Protein 6APE (pdb70)

CATH classification: 3.40.50.720 (+1 more: 3.40.50.10860)

Foldseek 3Di:
DAAALQLLVVLVVLLVVLLVVQVVCCVPVVAGQEEEEEEEACDPVLVVVVVLLVVSCVSSVHHYHYHYHYLPDDQVVLLVVLVVLQPDLNHLAYYYGDDHDPNHDVLVSLCSHDQLRHLQLLHVVSLVCLLVVHDGHAHLLLVLVVVSCVVVVNQLAAFQEEEEDCDSRPRVSNQSVSVVSHYHYHYHYPPDPDSLVRAQRGLEYEYEDAAAQQAELSSHHAQHAYHFNYWHQDPVGDTATNHPVVGNSVRYNYYYGPPSGSVSSSSSSSVVSSVVSSVVSVVD

Radius of gyration: 19.05 Å; Cα contacts (8 Å, |Δi|>4): 601; chains: 1; bounding box: 40×53×44 Å

Solvent-accessible surface area: 13790 Å² total; per-residue (Å²): 121,63,54,81,0,45,0,57,54,7,2,124,65,14,12,54,72,7,99,85,101,3,105,120,25,50,115,69,76,152,103,98,0,48,0,0,0,0,12,10,13,76,66,105,46,3,66,70,85,2,65,79,29,16,123,0,0,101,105,1,31,4,38,64,51,67,82,83,14,135,109,119,10,80,51,73,90,0,50,63,33,0,127,93,18,28,88,59,136,102,3,3,0,1,1,4,11,47,98,16,15,241,104,8,76,39,147,92,0,22,88,37,5,55,32,68,12,2,0,21,1,34,22,65,88,1,55,33,59,11,53,104,133,126,92,30,10,45,3,7,18,0,24,0,0,33,79,0,2,150,84,52,169,22,108,21,153,59,67,50,3,1,3,2,6,33,49,84,76,38,2,105,4,0,16,38,23,0,101,50,41,35,5,67,43,35,60,2,69,165,145,33,209,75,29,29,136,81,0,96,85,1,29,1,0,0,0,20,65,46,116,55,69,38,0,100,7,96,28,14,76,156,39,1,8,0,0,4,17,4,90,16,116,47,120,101,60,142,61,39,5,0,7,38,65,91,64,0,62,139,36,7,16,52,2,0,24,30,68,118,1,7,19,33,0,34,14,0,0,5,0,31,2,0,8,62,3,9,80,108,40,71,96,117

Sequence (284 aa):
GVVLLDGQQALAYSIEKDLKNKIQIITVQVHKRPKLAVILVGKDPASITTYVNMKIKACERVGMDFDDLKTLQENVTEAEELLSLIKDYNTTDQNISGVLVQLPLPRHIIDSKMVLEEAIDPSKDVDGFHPLNIIGKLLCCTQKKESSFLPATPMGVMRLLKHYHIEEIKGKDVAIIIGASNIIGKPLSMLMLLNAGASVSSVCHILTKDIISSFYTQNADIVCVGVGKPDLIKKASSMLKKKGAVVVDIGINHLNDGRIVGDVDFTNAQKVVAGFITPVPKGVGPMTIVSLLLENTLIAFEKQQRK

B-factor: mean 25.29, std 10.95, range [10.79, 70.53]

Secondary structure (DSSP, 8-state):
--EE--HHHHHHHHHHHHHHHHHHHHHHHS---EEEEEEES--HHHHHHHHHHHHHHHHHT-EEEEEEE-TT--HHHHHHHHHHHHH-TT--EEEE-SPPPTTS-HHHHHHHS-GGGBTT--SHHHHHHHHTT---PPPHHHHHHHHHHHHTT---TT-EEEEE---TTTHHHHHHHHHHTT-EEEEE-TT-S-HHHHHHH-SEEEE-SS-TT-B-GGGS-TT-EEEE---EE-TTS-EE-SB-HHHHTTT-SEE--SSSSHHHHHHHHHHHHHHHHHHHHHH-

InterPro domains:
  IPR000672 Tetrahydrofolate dehydrogenase/cyclohydrolase [MF_01576] (6-286)
  IPR000672 Tetrahydrofolate dehydrogenase/cyclohydrolase [PR00085] (37-59)
  IPR000672 Tetrahydrofolate dehydrogenase/cyclohydrolase [PR00085] (78-105)
  IPR000672 Tetrahydrofolate dehydrogenase/cyclohydrolase [PR00085] (113-134)
  IPR000672 Tetrahydrofolate dehydrogenase/cyclohydrolase [PR00085] (158-178)
  IPR000672 Tetrahydrofolate dehydrogenase/cyclohydrolase [PR00085] (207-236)
  IPR000672 Tetrahydrofolate dehydrogenase/cyclohydrolase [PR00085] (242-258)
  IPR000672 Tetrahydrofolate dehydrogenase/cyclohydrolase [PR00085] (259-277)
  IPR020630 Tetrahydrofolate dehydrogenase/cyclohydrolase, catalytic domain [PF00763] (9-124)
  IPR020631 Tetrahydrofolate dehydrogenase/cyclohydrolase, NAD(P)-binding domain [PF02882] (143-285)
  IPR020631 Tetrahydrofolate dehydrogenase/cyclohydrolase, NAD(P)-binding domain [cd01080] (119-283)
  IPR020867 Tetrahydrofolate dehydrogenase/cyclohydrolase, conserved site [PS00766] (79-104)
  IPR020867 Tetrahydrofolate dehydrogenase/cyclohydrolase, conserved site [PS00767] (263-271)
  IPR036291 NAD(P)-binding domain superfamily [SSF51735] (126-284)
  IPR046346 Aminoacid dehydrogenase-like, N-terminal domain superfamily [SSF53223] (7-125)

Nearest PDB structures (foldseek):
  6ape-assembly1_A  TM=1.004E+00  e=1.009E-57  Helicobacter pylori G27
  5o22-assembly1_B  TM=9.775E-01  e=1.945E-35  Escherichia coli K-12
  1b0a-assembly1_A  TM=9.836E-01  e=1.880E-34  Escherichia coli K-12
  5o2a-assembly2_C  TM=9.677E-01  e=7.857E-35  Escherichia coli K-12
  4b4v-assembly1_B  TM=9.649E-01  e=4.351E-33  Acinetobacter baumannii ATCC 19606 = CIP 70.34 = JCM 6841

Organism: Helicobacter pylori (strain G27) (NCBI:txid563041)

Structure (mmCIF, N/CA/C/O backbone):
data_6APE
#
_entry.id   6APE
#
_cell.length_a   69.880
_cell.length_b   109.040
_cell.length_c   83.800
_cell.angle_alpha   90.000
_cell.angle_beta   90.000
_cell.angle_gamma   90.000
#
_symmetry.space_group_name_H-M   'C 2 2 21'
#
loop_
_entity.id
_entity.type
_entity.pdbx_description
1 polymer 'Bifunctional protein FolD'
2 non-polymer 'SODIUM ION'
3 non-polymer GLYCEROL
4 water water
#
loop_
_atom_site.group_PDB
_atom_site.id
_atom_site.type_symbol
_atom_site.label_atom_id
_atom_site.label_alt_id
_atom_site.label_comp_id
_atom_site.label_asym_id
_atom_site.label_entity_id
_atom_site.label_seq_id
_atom_site.pdbx_PDB_ins_code
_atom_site.Cartn_x
_atom_site.Cartn_y
_atom_site.Cartn_z
_atom_site.occupancy
_atom_site.B_iso_or_equiv
_atom_site.auth_seq_id
_atom_site.auth_comp_id
_atom_site.auth_asym_id
_atom_site.auth_atom_id
_atom_site.pdbx_PDB_model_num
ATOM 1 N N . GLY A 1 13 ? -17.476 0.071 -1.779 1.00 56.36 5 GLY A N 1
ATOM 2 C CA . GLY A 1 13 ? -18.599 0.958 -2.023 1.00 51.79 5 GLY A CA 1
ATOM 3 C C . GLY A 1 13 ? -18.202 2.222 -2.763 1.00 46.28 5 GLY A C 1
ATOM 4 O O . GLY A 1 13 ? -17.340 2.972 -2.304 1.00 47.29 5 GLY A O 1
ATOM 5 N N . VAL A 1 14 ? -18.835 2.455 -3.913 1.00 35.42 6 VAL A N 1
ATOM 6 C CA . VAL A 1 14 ? -18.521 3.631 -4.717 1.00 29.94 6 VAL A CA 1
ATOM 7 C C . VAL A 1 14 ? -19.037 4.877 -4.014 1.00 31.10 6 VAL A C 1
ATOM 8 O O . VAL A 1 14 ? -20.080 4.855 -3.342 1.00 31.54 6 VAL A O 1
ATOM 12 N N . VAL A 1 15 ? -18.294 5.969 -4.149 1.00 22.02 7 VAL A N 1
ATOM 13 C CA . VAL A 1 15 ? -18.623 7.252 -3.541 1.00 23.61 7 VAL A CA 1
ATOM 14 C C . VAL A 1 15 ? -19.062 8.217 -4.636 1.00 22.03 7 VAL A C 1
ATOM 15 O O . VAL A 1 15 ? -18.371 8.377 -5.650 1.00 22.13 7 VAL A O 1
ATOM 19 N N . LEU A 1 16 ? -20.207 8.859 -4.434 1.00 20.91 8 LEU A N 1
ATOM 20 C CA . LEU A 1 16 ? -20.664 9.888 -5.358 1.00 20.39 8 LEU A CA 1
ATOM 21 C C . LEU A 1 16 ? -19.911 11.186 -5.087 1.00 19.30 8 LEU A C 1
ATOM 22 O O . LEU A 1 16 ? -19.879 11.663 -3.946 1.00 22.84 8 LEU A O 1
ATOM 27 N N . LEU A 1 17 ? -19.300 11.755 -6.129 1.00 17.12 9 LEU A N 1
ATOM 28 C CA . LEU A 1 17 ? -18.629 13.052 -6.027 1.00 16.66 9 LEU A CA 1
ATOM 29 C C . LEU A 1 17 ? -19.710 14.105 -6.214 1.00 18.33 9 LEU A C 1
ATOM 30 O O . LEU A 1 17 ? -20.032 14.513 -7.333 1.00 20.24 9 LEU A O 1
ATOM 35 N N . ASP A 1 18 ? -20.298 14.525 -5.093 1.00 18.43 10 ASP A N 1
ATOM 36 C CA . ASP A 1 18 ? -21.534 15.310 -5.078 1.00 18.51 10 ASP A CA 1
ATOM 37 C C . ASP A 1 18 ? -21.176 16.780 -5.250 1.00 19.14 10 ASP A C 1
ATOM 38 O O . ASP A 1 18 ? -21.112 17.556 -4.293 1.00 19.49 10 ASP A O 1
ATOM 43 N N . GLY A 1 19 ? -20.947 17.166 -6.507 1.00 16.84 11 GLY A N 1
ATOM 44 C CA . GLY A 1 19 ? -20.612 18.547 -6.797 1.00 17.43 11 GLY A CA 1
ATOM 45 C C . GLY A 1 19 ? -21.695 19.528 -6.407 1.00 17.97 11 GLY A C 1
ATOM 46 O O . GLY A 1 19 ? -21.392 20.643 -5.974 1.00 18.94 11 GLY A O 1
ATOM 47 N N . GLN A 1 20 ? -22.969 19.142 -6.533 1.00 17.64 12 GLN A N 1
ATOM 48 C CA A GLN A 1 20 ? -24.042 20.060 -6.161 0.52 19.77 12 GLN A CA 1
ATOM 49 C CA B GLN A 1 20 ? -24.048 20.054 -6.161 0.48 19.82 12 GLN A CA 1
ATOM 50 C C . GLN A 1 20 ? -23.994 20.388 -4.676 1.00 23.29 12 GLN A C 1
ATOM 51 O O . GLN A 1 20 ? -24.106 21.556 -4.284 1.00 21.08 12 GLN A O 1
ATOM 62 N N . ALA A 1 21 ? -23.813 19.369 -3.834 1.00 20.99 13 ALA A N 1
ATOM 63 C CA . ALA A 1 21 ? -23.756 19.602 -2.397 1.00 21.14 13 ALA A CA 1
ATOM 64 C C . ALA A 1 21 ? -22.545 20.444 -2.017 1.00 20.78 13 ALA A C 1
ATOM 65 O O . ALA A 1 21 ? -22.647 21.341 -1.166 1.00 21.78 13 ALA A O 1
ATOM 67 N N . LEU A 1 22 ? -21.389 20.169 -2.624 1.00 20.19 14 LEU A N 1
ATOM 68 C CA . LEU A 1 22 ? -20.201 20.964 -2.330 1.00 19.50 14 LEU A CA 1
ATOM 69 C C . LEU A 1 22 ? -20.390 22.409 -2.773 1.00 19.14 14 LEU A C 1
ATOM 70 O O . LEU A 1 22 ? -20.058 23.346 -2.033 1.00 21.23 14 LEU A O 1
ATOM 75 N N . ALA A 1 23 ? -20.932 22.614 -3.980 1.00 18.17 15 ALA A N 1
ATOM 76 C CA . ALA A 1 23 ? -21.177 23.980 -4.448 1.00 17.02 15 ALA A CA 1
ATOM 77 C C . ALA A 1 23 ? -22.101 24.745 -3.506 1.00 21.08 15 ALA A C 1
ATOM 78 O O . ALA A 1 23 ? -21.848 25.915 -3.193 1.00 21.40 15 ALA A O 1
ATOM 80 N N . TYR A 1 24 ? -23.168 24.103 -3.025 1.00 21.35 16 TYR A N 1
ATOM 81 C CA . TYR A 1 24 ? -24.068 24.781 -2.100 1.00 21.14 16 TYR A CA 1
ATOM 82 C C . TYR A 1 24 ? -23.356 25.139 -0.801 1.00 22.10 16 TYR A C 1
ATOM 83 O O . TYR A 1 24 ? -23.607 26.200 -0.218 1.00 23.74 16 TYR A O 1
ATOM 92 N N . SER A 1 25 ? -22.474 24.258 -0.326 1.00 21.24 17 SER A N 1
ATOM 93 C CA . SER A 1 25 ? -21.734 24.546 0.900 1.00 22.32 17 SER A CA 1
ATOM 94 C C . SER A 1 25 ? -20.799 25.733 0.699 1.00 23.57 17 SER A C 1
ATOM 95 O O . SER A 1 25 ? -20.683 26.600 1.581 1.00 22.16 17 SER A O 1
ATOM 98 N N . ILE A 1 26 ? -20.131 25.788 -0.456 1.00 21.67 18 ILE A N 1
ATOM 99 C CA . ILE A 1 26 ? -19.247 26.911 -0.761 1.00 19.75 18 ILE A CA 1
ATOM 100 C C . ILE A 1 26 ? -20.053 28.190 -0.930 1.00 21.23 18 ILE A C 1
ATOM 101 O O . ILE A 1 26 ? -19.648 29.263 -0.460 1.00 23.19 18 ILE A O 1
ATOM 106 N N . GLU A 1 27 ? -21.219 28.098 -1.574 1.00 21.29 19 GLU A N 1
ATOM 107 C CA . GLU A 1 27 ? -22.069 29.279 -1.733 1.00 21.98 19 GLU A CA 1
ATOM 108 C C . GLU A 1 27 ? -22.457 29.880 -0.390 1.00 24.27 19 GLU A C 1
ATOM 109 O O . GLU A 1 27 ? -22.510 31.106 -0.250 1.00 24.79 19 GLU A O 1
ATOM 115 N N . LYS A 1 28 ? -22.727 29.038 0.612 1.00 24.09 20 LYS A N 1
ATOM 116 C CA . LYS A 1 28 ? -23.031 29.556 1.941 1.00 24.18 20 LYS A CA 1
ATOM 117 C C . LYS A 1 28 ? -21.866 30.371 2.490 1.00 25.54 20 LYS A C 1
ATOM 118 O O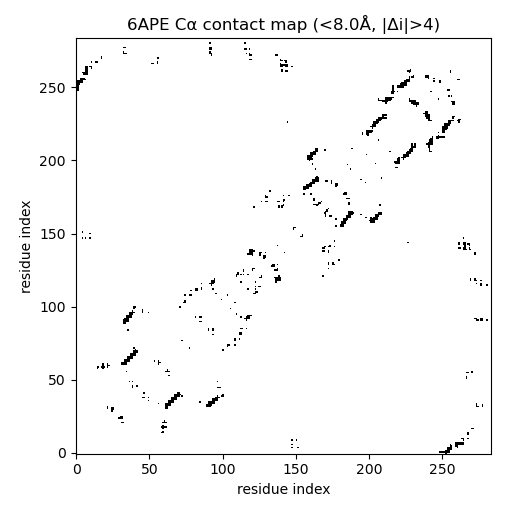 . LYS A 1 28 ? -22.073 31.422 3.103 1.00 27.43 20 LYS A O 1
ATOM 120 N N . ASP A 1 29 ? -20.631 29.918 2.251 1.00 24.43 21 ASP A N 1
ATOM 121 C CA . ASP A 1 29 ? -19.464 30.681 2.690 1.00 27.16 21 ASP A CA 1
ATOM 122 C C . ASP A 1 29 ? -19.361 32.005 1.942 1.00 25.84 21 ASP A C 1
ATOM 123 O O . ASP A 1 29 ? -19.105 33.052 2.547 1.00 25.58 21 ASP A O 1
ATOM 128 N N . LEU A 1 30 ? -19.542 31.974 0.621 1.00 23.81 22 LEU A N 1
ATOM 129 C CA . LEU A 1 30 ? -19.482 33.202 -0.167 1.00 21.52 22 LEU A CA 1
ATOM 130 C C . LE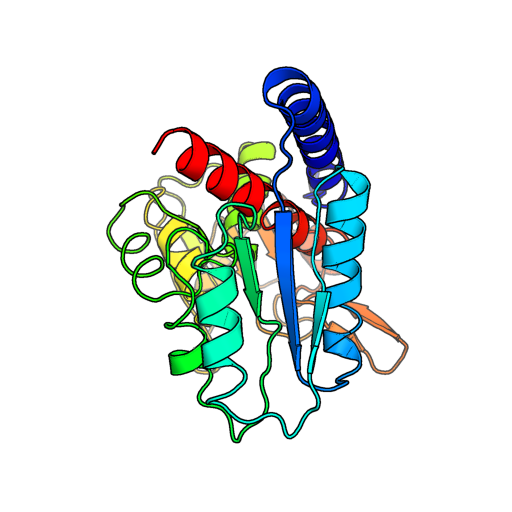U A 1 30 ? -20.537 34.197 0.287 1.00 22.61 22 LEU A C 1
ATOM 131 O O . LEU A 1 30 ? -20.252 35.393 0.436 1.00 22.93 22 LEU A O 1
ATOM 136 N N . LYS A 1 31 ? -21.768 33.725 0.503 1.00 22.11 23 LYS A N 1
ATOM 137 C CA . LYS A 1 31 ? -22.825 34.621 0.957 1.00 22.81 23 LYS A CA 1
ATOM 138 C C . LYS A 1 31 ? -22.436 35.308 2.258 1.00 25.12 23 LYS A C 1
ATOM 139 O O . LYS A 1 31 ? -22.658 36.515 2.427 1.00 25.54 23 LYS A O 1
ATOM 145 N N . ASN A 1 32 ? -21.844 34.556 3.188 1.00 24.14 24 ASN A N 1
ATOM 146 C CA . ASN A 1 32 ? -21.465 35.125 4.478 1.00 28.27 24 ASN A CA 1
ATOM 147 C C . ASN A 1 32 ? -20.309 36.107 4.336 1.00 26.38 24 ASN A C 1
ATOM 148 O O . ASN A 1 32 ? -20.306 37.163 4.983 1.00 27.83 24 ASN A O 1
ATOM 153 N N . LYS A 1 33 ? -19.312 35.778 3.510 1.00 28.48 25 LYS A N 1
ATOM 154 C CA . LYS A 1 33 ? -18.181 36.688 3.326 1.00 25.94 25 LYS A CA 1
ATOM 155 C C . LYS A 1 33 ? -18.623 37.992 2.677 1.00 26.54 25 LYS A C 1
ATOM 156 O O . LYS A 1 33 ? -18.154 39.072 3.053 1.00 30.61 25 LYS A O 1
ATOM 162 N N . ILE A 1 34 ? -19.534 37.909 1.707 1.00 24.95 26 ILE A N 1
ATOM 163 C CA . ILE A 1 34 ? -20.008 39.100 1.011 1.00 26.30 26 ILE A CA 1
ATOM 164 C C . ILE A 1 34 ? -20.859 39.959 1.933 1.00 29.03 26 ILE A C 1
ATOM 165 O O . ILE A 1 34 ? -20.787 41.194 1.897 1.00 29.73 26 ILE A O 1
ATOM 170 N N . GLN A 1 35 ? -21.654 39.328 2.801 1.00 29.26 27 GLN A N 1
ATOM 171 C CA . GLN A 1 35 ? -22.418 40.096 3.777 1.00 30.12 27 GLN A CA 1
ATOM 172 C C . GLN A 1 35 ? -21.499 40.916 4.669 1.00 27.19 27 GLN A C 1
ATOM 173 O O . GLN A 1 35 ? -21.795 42.072 4.987 1.00 31.70 27 GLN A O 1
ATOM 179 N N . ILE A 1 36 ? -20.383 40.327 5.092 1.00 28.89 28 ILE A N 1
ATOM 180 C CA . ILE A 1 36 ? -19.430 41.050 5.926 1.00 32.30 28 ILE A CA 1
ATOM 181 C C . ILE A 1 36 ? -18.819 42.210 5.154 1.00 31.81 28 ILE A C 1
ATOM 182 O O . ILE A 1 36 ? -18.727 43.333 5.664 1.00 32.04 28 ILE A O 1
ATOM 187 N N . ILE A 1 37 ? -18.409 41.964 3.909 1.00 31.44 29 ILE A N 1
ATOM 188 C CA . ILE A 1 37 ? -17.815 43.020 3.092 1.00 31.25 29 ILE A CA 1
ATOM 189 C C . ILE A 1 37 ? -18.794 44.174 2.913 1.00 29.15 29 ILE A C 1
ATOM 190 O O . ILE A 1 37 ? -18.428 45.348 3.046 1.00 28.71 29 ILE A O 1
ATOM 195 N N . THR A 1 38 ? -20.054 43.857 2.602 1.00 33.64 30 THR A N 1
ATOM 196 C CA . THR A 1 38 ? -21.042 44.904 2.354 1.00 39.23 30 THR A CA 1
ATOM 197 C C . THR A 1 38 ? -21.195 45.823 3.558 1.00 40.83 30 THR A C 1
ATOM 198 O O . THR A 1 38 ? -21.362 47.040 3.407 1.00 37.93 30 THR A O 1
ATOM 202 N N . VAL A 1 39 ? -21.122 45.267 4.766 1.00 36.34 31 VAL A N 1
ATOM 203 C CA . VAL A 1 39 ? -21.316 46.082 5.960 1.00 38.55 31 VAL A CA 1
ATOM 204 C C . VAL A 1 39 ? -20.032 46.808 6.343 1.00 36.29 31 VAL A C 1
ATOM 205 O O . VAL A 1 39 ? -20.070 47.953 6.810 1.00 42.20 31 VAL A O 1
ATOM 209 N N . GLN A 1 40 ? -18.880 46.168 6.138 1.00 36.27 32 GLN A N 1
ATOM 210 C CA . GLN A 1 40 ? -17.610 46.761 6.546 1.00 38.41 32 GLN A CA 1
ATOM 211 C C . GLN A 1 40 ? -17.200 47.907 5.625 1.00 42.79 32 GLN A C 1
ATOM 212 O O . GLN A 1 40 ? -16.895 49.009 6.093 1.00 45.54 32 GLN A O 1
ATOM 214 N N . VAL A 1 41 ? -17.170 47.670 4.313 1.00 38.85 33 VAL A N 1
ATOM 215 C CA . VAL A 1 41 ? -16.645 48.659 3.374 1.00 40.15 33 VAL A CA 1
ATOM 216 C C . VAL A 1 41 ? -17.702 49.233 2.446 1.00 36.74 33 VAL A C 1
ATOM 217 O O . VAL A 1 41 ? -17.359 50.037 1.566 1.00 37.42 33 VAL A O 1
ATOM 221 N N . HIS A 1 42 ? -18.973 48.860 2.611 1.00 30.45 34 HIS A N 1
ATOM 222 C CA . HIS A 1 42 ? -20.069 49.438 1.829 1.00 29.18 34 HIS A CA 1
ATOM 223 C C . HIS A 1 42 ? -19.846 49.271 0.330 1.00 32.16 34 HIS A C 1
ATOM 224 O O . HIS A 1 42 ? -20.137 50.165 -0.470 1.00 33.16 34 HIS A O 1
ATOM 231 N N . LYS A 1 43 ? -19.308 48.119 -0.046 1.00 27.30 35 LYS A N 1
ATOM 232 C CA . LYS A 1 43 ? -19.145 47.742 -1.437 1.00 31.08 35 LYS A CA 1
ATOM 233 C C . LYS A 1 43 ? -19.486 46.266 -1.547 1.00 28.04 35 LYS A C 1
ATOM 234 O O . LYS A 1 43 ? -19.506 45.545 -0.551 1.00 29.32 35 LYS A O 1
ATOM 240 N N . ARG A 1 44 ? -19.756 45.821 -2.767 1.00 27.30 36 ARG A N 1
ATOM 241 C CA . ARG A 1 44 ? -19.996 44.414 -3.036 1.00 29.95 36 ARG A CA 1
ATOM 242 C C . ARG A 1 44 ? -19.199 44.011 -4.263 1.00 25.15 36 ARG A C 1
ATOM 243 O O . ARG A 1 44 ? -19.004 44.825 -5.171 1.00 27.62 36 ARG A O 1
ATOM 251 N N . PRO A 1 45 ? -18.732 42.768 -4.332 1.00 26.12 37 PRO A N 1
ATOM 252 C CA . PRO A 1 45 ? -18.199 42.278 -5.601 1.00 23.89 37 PRO A CA 1
ATOM 253 C C . PRO A 1 45 ? -19.293 42.331 -6.651 1.00 23.02 37 PRO A C 1
ATOM 254 O O . PRO A 1 45 ? -20.475 42.136 -6.359 1.00 21.89 37 PRO A O 1
ATOM 258 N N . LYS A 1 46 ? -18.893 42.631 -7.880 1.00 20.26 38 LYS A N 1
ATOM 259 C CA . LYS A 1 46 ? -19.854 42.807 -8.957 1.00 18.73 38 LYS A CA 1
ATOM 260 C C . LYS A 1 46 ? -19.305 42.164 -10.218 1.00 17.35 38 LYS A C 1
ATOM 261 O O . LYS A 1 46 ? -18.158 42.416 -10.607 1.00 17.76 38 LYS A O 1
ATOM 267 N N . LEU A 1 47 ? -20.123 41.325 -10.846 1.00 17.46 39 LEU A N 1
ATOM 268 C CA . LEU A 1 47 ? -19.752 40.608 -12.058 1.00 16.08 39 LEU A CA 1
ATOM 269 C C . LEU A 1 47 ? -20.441 41.256 -13.253 1.00 16.40 39 LEU A C 1
ATOM 270 O O . LEU A 1 47 ? -21.669 41.359 -13.277 1.00 19.89 39 LEU A O 1
ATOM 275 N N . ALA A 1 48 ? -19.659 41.684 -14.242 1.00 15.83 40 ALA A N 1
ATOM 276 C CA . ALA A 1 48 ? -20.211 42.121 -15.521 1.00 17.51 40 ALA A CA 1
ATOM 277 C C . ALA A 1 48 ? -20.289 40.932 -16.470 1.00 17.70 40 ALA A C 1
ATOM 278 O O . ALA A 1 48 ? -19.307 40.198 -16.644 1.00 17.68 40 ALA A O 1
ATOM 280 N N . VAL A 1 49 ? -21.468 40.722 -17.059 1.00 18.03 41 VAL A N 1
ATOM 281 C CA . VAL A 1 49 ? -21.713 39.613 -17.973 1.00 18.28 41 VAL A CA 1
ATOM 282 C C . VAL A 1 49 ? -22.158 40.200 -19.300 1.00 19.08 41 VAL A C 1
ATOM 283 O O . VAL A 1 49 ? -23.116 40.978 -19.348 1.00 20.88 41 VAL A O 1
ATOM 287 N N . ILE A 1 50 ? -21.480 39.819 -20.373 1.00 18.58 42 ILE A N 1
ATOM 288 C CA . ILE A 1 50 ? -21.818 40.287 -21.712 1.00 17.98 42 ILE A CA 1
ATOM 289 C C . ILE A 1 50 ? -22.347 39.105 -22.510 1.00 17.42 42 ILE A C 1
ATOM 290 O O . ILE A 1 50 ? -21.649 38.095 -22.677 1.00 17.90 42 ILE A O 1
ATOM 295 N N . LEU A 1 51 ? -23.572 39.240 -23.012 1.00 19.05 43 LEU A N 1
ATOM 296 C CA . LEU A 1 51 ? -24.183 38.247 -23.885 1.00 20.20 43 LEU A CA 1
ATOM 297 C C . LEU A 1 51 ? -24.396 38.878 -25.253 1.00 20.01 43 LEU A C 1
ATOM 298 O O . LEU A 1 51 ? -24.990 39.956 -25.356 1.00 22.14 43 LEU A O 1
ATOM 303 N N . VAL A 1 52 ? -23.894 38.221 -26.297 1.00 21.44 44 VAL A N 1
ATOM 304 C CA . VAL A 1 52 ? -24.059 38.685 -27.671 1.00 20.18 44 VAL A CA 1
ATOM 305 C C . VAL A 1 52 ? -25.015 37.730 -28.369 1.00 19.77 44 VAL A C 1
ATOM 306 O O . VAL A 1 52 ? -24.756 36.523 -28.436 1.00 20.98 44 VAL A O 1
ATOM 310 N N . GLY A 1 53 ? -26.116 38.264 -28.872 1.00 24.18 45 GLY A N 1
ATOM 311 C CA . GLY A 1 53 ? -27.071 37.446 -29.587 1.00 28.83 45 GLY A CA 1
ATOM 312 C C . GLY A 1 53 ? -28.040 36.734 -28.663 1.00 31.49 45 GLY A C 1
ATOM 313 O O . GLY A 1 53 ? -28.155 37.022 -27.467 1.00 30.96 45 GLY A O 1
ATOM 314 N N . LYS A 1 54 ? -28.741 35.760 -29.241 1.00 29.53 46 LYS A N 1
ATOM 315 C CA . LYS A 1 54 ? -29.843 35.100 -28.550 1.00 30.06 46 LYS A CA 1
ATOM 316 C C . LYS A 1 54 ? -29.778 33.584 -28.677 1.00 30.96 46 LYS A C 1
ATOM 317 O O . LYS A 1 54 ? -30.817 32.923 -28.761 1.00 33.54 46 LYS A O 1
ATOM 319 N N . ASP A 1 55 ? -28.579 33.020 -28.702 1.00 28.96 47 ASP A N 1
ATOM 320 C CA . ASP A 1 55 ? -28.431 31.570 -28.703 1.00 28.70 47 ASP A CA 1
ATOM 321 C C . ASP A 1 55 ? -29.128 30.987 -27.477 1.00 32.27 47 ASP A C 1
ATOM 322 O O . ASP A 1 55 ? -28.827 31.405 -26.349 1.00 27.78 47 ASP A O 1
ATOM 327 N N . PRO A 1 56 ? -30.064 30.046 -27.645 1.00 29.07 48 PRO A N 1
ATOM 328 C CA . PRO A 1 56 ? -30.805 29.535 -26.477 1.00 28.72 48 PRO A CA 1
ATOM 329 C C . PRO A 1 56 ? -29.925 29.000 -25.359 1.00 26.35 48 PRO A C 1
ATOM 330 O O . PRO A 1 56 ? -30.146 29.339 -24.190 1.00 28.68 48 PRO A O 1
ATOM 334 N N . ALA A 1 57 ? -28.930 28.173 -25.683 1.00 25.57 49 ALA A N 1
ATOM 335 C CA . ALA A 1 57 ? -28.078 27.604 -24.645 1.00 26.01 49 ALA A CA 1
ATOM 336 C C . ALA A 1 57 ? -27.279 28.688 -23.934 1.00 25.41 49 ALA A C 1
ATOM 337 O O . ALA A 1 57 ? -27.092 28.633 -22.712 1.00 27.57 49 ALA A O 1
ATOM 339 N N . SER A 1 58 ? -26.794 29.681 -24.686 1.00 25.18 50 SER A N 1
ATOM 340 C CA . SER A 1 58 ? -26.055 30.782 -24.077 1.00 22.80 50 SER A CA 1
ATOM 341 C C . SER A 1 58 ? -26.930 31.562 -23.110 1.00 23.62 50 SER A C 1
ATOM 342 O O . SER A 1 58 ? -26.466 31.978 -22.042 1.00 21.81 50 SER A O 1
ATOM 345 N N . ILE A 1 59 ? -28.193 31.787 -23.478 1.00 23.42 51 ILE A N 1
ATOM 346 C CA . ILE A 1 59 ? -29.136 32.433 -22.570 1.00 24.24 51 ILE A CA 1
ATOM 347 C C . ILE A 1 59 ? -29.269 31.638 -21.274 1.00 28.32 51 ILE A C 1
ATOM 348 O O . ILE A 1 59 ? -29.246 32.208 -20.175 1.00 26.11 51 ILE A O 1
ATOM 353 N N . THR A 1 60 ? -29.388 30.309 -21.377 1.00 26.47 52 THR A N 1
ATOM 354 C CA A THR A 1 60 ? -29.488 29.470 -20.183 0.57 28.41 52 THR A CA 1
ATOM 355 C CA B THR A 1 60 ? -29.499 29.493 -20.171 0.43 28.42 52 THR A CA 1
ATOM 356 C C . THR A 1 60 ? -28.244 29.597 -19.313 1.00 28.36 52 THR A C 1
ATOM 357 O O . THR A 1 60 ? -28.336 29.685 -18.082 1.00 26.19 52 THR A O 1
ATOM 364 N N . TYR A 1 61 ? -27.066 29.604 -19.939 1.00 23.21 53 TYR A N 1
ATOM 365 C CA . TYR A 1 61 ? -25.830 29.712 -19.169 1.00 20.82 53 TYR A CA 1
ATOM 366 C C . TYR A 1 61 ? -25.727 31.064 -18.476 1.00 22.11 53 TYR A C 1
ATOM 367 O O . TYR A 1 61 ? -25.315 31.133 -17.313 1.00 20.94 53 TYR A O 1
ATOM 376 N N . VAL A 1 62 ? -26.082 32.143 -19.178 1.00 21.71 54 VAL A N 1
ATOM 377 C CA . VAL A 1 62 ? -26.087 33.467 -18.559 1.00 20.21 54 VAL A CA 1
ATOM 378 C C . VAL A 1 62 ? -27.027 33.492 -17.362 1.00 23.05 54 VAL A C 1
ATOM 379 O O . VAL A 1 62 ? -26.676 34.005 -16.293 1.00 24.76 54 VAL A O 1
ATOM 383 N N . ASN A 1 63 ? -28.218 32.906 -17.505 1.00 22.87 55 ASN A N 1
ATOM 384 C CA . ASN A 1 63 ? -29.162 32.910 -16.391 1.00 23.63 55 ASN A CA 1
ATOM 385 C C . ASN A 1 63 ? -28.627 32.113 -15.209 1.00 23.48 55 ASN A C 1
ATOM 386 O O . ASN A 1 63 ? -28.831 32.501 -14.054 1.00 24.88 55 ASN A O 1
ATOM 391 N N . MET A 1 64 ? -27.960 30.988 -15.471 1.00 23.73 56 MET A N 1
ATOM 392 C CA . MET A 1 64 ? -27.352 30.227 -14.383 1.00 24.89 56 MET A CA 1
ATOM 393 C C . MET A 1 64 ? -26.334 31.070 -13.624 1.00 24.30 56 MET A C 1
ATOM 394 O O . MET A 1 64 ? -26.258 31.014 -12.388 1.00 23.30 56 MET A O 1
ATOM 399 N N . LYS A 1 65 ? -25.530 31.846 -14.350 1.00 21.40 57 LYS A N 1
ATOM 400 C CA . LYS A 1 65 ? -24.519 32.676 -13.705 1.00 22.22 57 LYS A CA 1
ATOM 401 C C . LYS A 1 65 ? -25.153 33.798 -12.891 1.00 21.11 57 LYS A C 1
ATOM 402 O O . LYS A 1 65 ? -24.733 34.058 -11.757 1.00 21.96 57 LYS A O 1
ATOM 408 N N . ILE A 1 66 ? -26.186 34.448 -13.437 1.00 20.52 58 ILE A N 1
ATOM 409 C CA . ILE A 1 66 ? -26.854 35.540 -12.736 1.00 23.17 58 ILE A CA 1
ATOM 410 C C . ILE A 1 66 ? -27.573 35.025 -11.497 1.00 23.72 58 ILE A C 1
ATOM 411 O O . ILE A 1 66 ? -27.531 35.654 -10.433 1.00 24.83 58 ILE A O 1
ATOM 416 N N . LYS A 1 67 ? -28.261 33.887 -11.617 1.00 22.99 59 LYS A N 1
ATOM 417 C CA . LYS A 1 67 ? -28.960 33.336 -10.459 1.00 24.63 59 LYS A CA 1
ATOM 418 C C . LYS A 1 67 ? -27.980 32.968 -9.354 1.00 22.77 59 LYS A C 1
ATOM 419 O O . LYS A 1 67 ? -28.273 33.153 -8.168 1.00 24.48 59 LYS A O 1
ATOM 425 N N . ALA A 1 68 ? -26.801 32.468 -9.725 1.00 22.42 60 ALA A N 1
ATOM 426 C CA . ALA A 1 68 ? -25.776 32.163 -8.732 1.00 20.90 60 ALA A CA 1
ATOM 427 C C . ALA A 1 68 ? -25.319 33.422 -8.004 1.00 22.22 60 ALA A C 1
ATOM 428 O O . ALA A 1 68 ? -25.181 33.424 -6.776 1.00 20.68 60 ALA A O 1
ATOM 430 N N . CYS A 1 69 ? -25.064 34.501 -8.750 1.00 21.03 61 CYS A N 1
ATOM 431 C CA . CYS A 1 69 ? -24.753 35.782 -8.121 1.00 20.60 61 CYS A CA 1
ATOM 432 C C . CYS A 1 69 ? -25.831 36.163 -7.117 1.00 20.70 61 CYS A C 1
ATOM 433 O O . CYS A 1 69 ? -25.534 36.591 -5.998 1.00 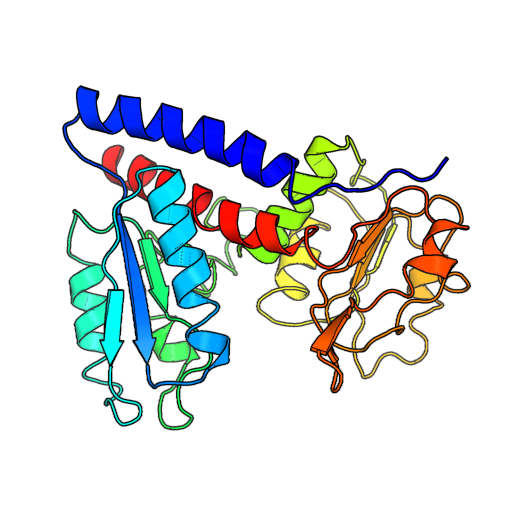22.95 61 CYS A O 1
ATOM 436 N N . GLU A 1 70 ? -27.095 36.002 -7.507 1.00 24.22 62 GLU A N 1
ATOM 437 C CA . GLU A 1 70 ? -28.197 36.387 -6.632 1.00 26.22 62 GLU A CA 1
ATOM 438 C C . GLU A 1 70 ? -28.212 35.548 -5.360 1.00 26.62 62 GLU A C 1
ATOM 439 O O . GLU A 1 70 ? -28.479 36.070 -4.269 1.00 27.86 62 GLU A O 1
ATOM 445 N N . ARG A 1 71 ? -27.906 34.251 -5.473 1.00 24.81 63 ARG A N 1
ATOM 446 C CA . ARG A 1 71 ? -27.913 33.384 -4.297 1.00 25.53 63 ARG A CA 1
ATOM 447 C C . ARG A 1 71 ? -26.908 33.836 -3.246 1.00 24.98 63 ARG A C 1
ATOM 448 O O . ARG A 1 71 ? -27.169 33.698 -2.045 1.00 29.43 63 ARG A O 1
ATOM 456 N N . VAL A 1 72 ? -25.765 34.388 -3.664 1.00 24.20 64 VAL A N 1
ATOM 457 C CA . VAL A 1 72 ? -24.720 34.768 -2.715 1.00 24.51 64 VAL A CA 1
ATOM 458 C C . VAL A 1 72 ? -24.658 36.266 -2.448 1.00 27.22 64 VAL A C 1
ATOM 459 O O . VAL A 1 72 ? -23.773 36.712 -1.704 1.00 25.74 64 VAL A O 1
ATOM 463 N N . GLY A 1 73 ? -25.566 37.057 -3.019 1.00 22.59 65 GLY A N 1
ATOM 464 C CA . GLY A 1 73 ? -25.558 38.489 -2.781 1.00 23.28 65 GLY A CA 1
ATOM 465 C C . GLY A 1 73 ? -24.516 39.246 -3.567 1.00 22.64 65 GLY A C 1
ATOM 466 O O . GLY A 1 73 ? -24.150 40.364 -3.190 1.00 25.82 65 GLY A O 1
ATOM 467 N N . MET A 1 74 ? -24.026 38.671 -4.648 1.00 21.94 66 MET A N 1
ATOM 468 C CA . MET A 1 74 ? -23.061 39.334 -5.500 1.00 22.77 66 MET A CA 1
ATOM 469 C C . MET A 1 74 ? -23.816 40.188 -6.511 1.00 23.07 66 MET A C 1
ATOM 470 O O . MET A 1 74 ? -24.817 39.750 -7.083 1.00 23.31 66 MET A O 1
ATOM 475 N N . ASP A 1 75 ? -23.349 41.418 -6.709 1.00 21.49 67 ASP A N 1
ATOM 476 C CA . ASP A 1 75 ? -23.967 42.283 -7.701 1.00 22.38 67 ASP A CA 1
ATOM 477 C C . ASP A 1 75 ? -23.569 41.819 -9.101 1.00 23.22 67 ASP A C 1
ATOM 478 O O . ASP A 1 75 ? -22.599 41.080 -9.290 1.00 20.69 67 ASP A O 1
ATOM 483 N N . PHE A 1 76 ? -24.337 42.256 -10.093 1.00 22.80 68 PHE A N 1
ATOM 484 C CA . PHE A 1 76 ? -24.037 41.906 -11.472 1.00 24.11 68 PHE A CA 1
ATOM 485 C C . PHE A 1 76 ? -24.571 42.988 -12.397 1.00 22.96 68 PHE A C 1
ATOM 486 O O . PHE A 1 76 ? -25.440 43.786 -12.032 1.00 23.83 68 PHE A O 1
ATOM 494 N N . ASP A 1 77 ? -24.020 43.013 -13.605 1.00 23.92 69 ASP A N 1
ATOM 495 C CA A ASP A 1 77 ? -24.521 43.853 -14.686 0.40 23.08 69 ASP A CA 1
ATOM 496 C CA B ASP A 1 77 ? -24.516 43.858 -14.687 0.60 22.22 69 ASP A CA 1
ATOM 497 C C . ASP A 1 77 ? -24.572 42.980 -15.928 1.00 25.51 69 ASP A C 1
ATOM 498 O O . ASP A 1 77 ? -23.535 42.496 -16.393 1.00 24.83 69 ASP A O 1
ATOM 507 N N . LEU A 1 78 ? -25.775 42.754 -16.444 1.00 25.88 70 LEU A N 1
ATOM 508 C CA . LEU A 1 78 ? -25.971 41.971 -17.655 1.00 25.94 70 LEU A CA 1
ATOM 509 C C . LEU A 1 78 ? -26.160 42.932 -18.819 1.00 28.82 70 LEU A C 1
ATO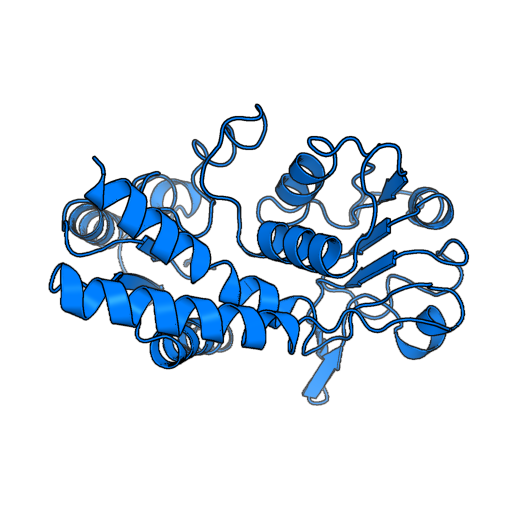M 510 O O . LEU A 1 78 ? -27.103 43.733 -18.825 1.00 31.17 70 LEU A O 1
ATOM 515 N N . LYS A 1 79 ? -25.245 42.877 -19.777 1.00 25.10 71 LYS A N 1
ATOM 516 C CA . LYS A 1 79 ? -25.316 43.676 -20.989 1.00 22.97 71 LYS A CA 1
ATOM 517 C C . LYS A 1 79 ? -25.630 42.724 -22.131 1.00 22.61 71 LYS A C 1
ATOM 518 O O . LYS A 1 79 ? -24.851 41.805 -22.406 1.00 22.19 71 LYS A O 1
ATOM 524 N N . THR A 1 80 ? -26.780 42.928 -22.771 1.00 27.50 72 THR A N 1
ATOM 525 C CA . THR A 1 80 ? -27.189 42.134 -23.919 1.00 28.55 72 THR A CA 1
ATOM 526 C C . THR A 1 80 ? -26.960 42.947 -25.184 1.00 30.02 72 THR A C 1
ATOM 527 O O . THR A 1 80 ? -27.408 44.095 -25.285 1.00 35.72 72 THR A O 1
ATOM 531 N N . LEU A 1 81 ? -26.244 42.361 -26.133 1.00 25.62 73 LEU A N 1
ATOM 532 C CA . LEU A 1 81 ? -25.929 43.007 -27.392 1.00 26.43 73 LEU A CA 1
ATOM 533 C C . LEU A 1 81 ? -26.557 42.206 -28.518 1.00 25.60 73 LEU A C 1
ATOM 534 O O . LEU A 1 81 ? -26.759 40.992 -28.399 1.00 28.82 73 LEU A O 1
ATOM 539 N N . GLN A 1 82 ? -26.871 42.896 -29.608 1.00 30.54 74 GLN A N 1
ATOM 540 C CA . GLN A 1 82 ? -27.420 42.224 -30.772 1.00 34.39 74 GLN A CA 1
ATOM 541 C C . GLN A 1 82 ? -26.361 41.335 -31.410 1.00 29.69 74 GLN A C 1
ATOM 542 O O . GLN A 1 82 ? -25.156 41.550 -31.262 1.00 28.90 74 GLN A O 1
ATOM 548 N N . GLU A 1 83 ? -26.829 40.317 -32.135 1.00 30.02 75 GLU A N 1
ATOM 549 C CA . GLU A 1 83 ? -25.907 39.386 -32.769 1.00 31.13 75 GLU A CA 1
ATOM 550 C C . GLU A 1 83 ? -25.015 40.076 -33.795 1.00 27.47 75 GLU A C 1
ATOM 551 O O . GLU A 1 83 ? -23.902 39.606 -34.057 1.00 30.30 75 GLU A O 1
ATOM 557 N N . ASN A 1 84 ? -25.469 41.191 -34.372 1.00 26.85 76 ASN A N 1
ATOM 558 C CA . ASN A 1 84 ? -24.702 41.923 -35.372 1.00 26.99 76 ASN A CA 1
ATOM 559 C C . ASN A 1 84 ? -23.844 43.035 -34.773 1.00 29.14 76 ASN A C 1
ATOM 560 O O . ASN A 1 84 ? -23.372 43.899 -35.517 1.00 29.91 76 ASN A O 1
ATOM 565 N N . VAL A 1 85 ? -23.628 43.017 -33.452 1.00 29.10 77 VAL A N 1
ATOM 566 C CA . VAL A 1 85 ? -22.783 44.017 -32.809 1.00 29.20 77 VAL A CA 1
ATOM 567 C C . VAL A 1 85 ? -21.396 44.020 -33.443 1.00 26.34 77 VAL A C 1
ATOM 568 O O . VAL A 1 85 ? -20.873 42.982 -33.868 1.00 27.55 77 VAL A O 1
ATOM 572 N N . THR A 1 86 ? -20.798 45.203 -33.517 1.00 29.44 78 THR A N 1
ATOM 573 C CA . THR A 1 86 ? -19.464 45.323 -34.075 1.00 27.34 78 THR A CA 1
ATOM 574 C C . THR A 1 86 ? -18.420 44.984 -33.024 1.00 26.60 78 THR A C 1
ATOM 575 O O . THR A 1 86 ? -18.644 45.127 -31.817 1.00 27.99 78 THR A O 1
ATOM 579 N N . GLU A 1 87 ? -17.264 44.536 -33.503 1.00 23.86 79 GLU A N 1
ATOM 580 C CA . GLU A 1 87 ? -16.150 44.268 -32.607 1.00 24.12 79 GLU A CA 1
ATOM 581 C C . GLU A 1 87 ? -15.747 45.531 -31.860 1.00 23.76 79 GLU A C 1
ATOM 582 O O . GLU A 1 87 ? -15.476 45.486 -30.652 1.00 22.64 79 GLU A O 1
ATOM 588 N N . ALA A 1 88 ? -15.737 46.670 -32.556 1.00 26.43 80 ALA A N 1
ATOM 589 C CA . ALA A 1 88 ? -15.365 47.931 -31.925 1.00 25.31 80 ALA A CA 1
ATOM 590 C C . ALA A 1 88 ? -16.286 48.266 -30.756 1.00 28.51 80 ALA A C 1
ATOM 591 O O . ALA A 1 88 ? -15.823 48.728 -29.707 1.00 24.43 80 ALA A O 1
ATOM 593 N N . GLU A 1 89 ? -17.596 48.066 -30.916 1.00 23.65 81 GLU A N 1
ATOM 594 C CA A GLU A 1 89 ? -18.495 48.340 -29.802 0.65 23.65 81 GLU A CA 1
ATOM 595 C CA B GLU A 1 89 ? -18.522 48.317 -29.815 0.35 23.86 81 GLU A CA 1
ATOM 596 C C . GLU A 1 89 ? -18.217 47.406 -28.635 1.00 18.79 81 GLU A C 1
ATOM 597 O O . GLU A 1 89 ? -18.166 47.848 -27.480 1.00 21.07 81 GLU A O 1
ATOM 608 N N . LEU A 1 90 ? -18.016 46.114 -28.912 1.00 19.89 82 LEU A N 1
ATOM 609 C CA . LEU A 1 90 ? -17.728 45.167 -27.843 1.00 19.72 82 LEU A CA 1
ATOM 610 C C . LEU A 1 90 ? -16.438 45.540 -27.117 1.00 17.40 82 LEU A C 1
ATOM 611 O O . LEU A 1 90 ? -16.391 45.541 -25.877 1.00 17.02 82 LEU A O 1
ATOM 616 N N . LEU A 1 91 ? -15.393 45.900 -27.872 1.00 17.40 83 LEU A N 1
ATOM 617 C CA . LEU A 1 91 ? -14.138 46.307 -27.245 1.00 16.97 83 LEU A CA 1
ATOM 618 C C . LEU A 1 91 ? -14.315 47.551 -26.383 1.00 17.25 83 LEU A C 1
ATOM 619 O O . LEU A 1 91 ? -13.742 47.633 -25.289 1.00 17.89 83 LEU A O 1
ATOM 624 N N . SER A 1 92 ? -15.110 48.522 -26.844 1.00 17.79 84 SER A N 1
ATOM 625 C CA . SER A 1 92 ? -15.303 49.750 -26.076 1.00 16.45 84 SER A CA 1
ATOM 626 C C . SER A 1 92 ? -16.049 49.467 -24.778 1.00 18.45 84 SER A C 1
ATOM 627 O O . SER A 1 92 ? -15.780 50.089 -23.745 1.00 17.10 84 SER A O 1
ATOM 630 N N . LEU A 1 93 ? -16.988 48.526 -24.810 1.00 17.35 85 LEU A N 1
ATOM 631 C CA . LEU A 1 93 ? -17.700 48.145 -23.595 1.00 18.36 85 LEU A CA 1
ATOM 632 C C . LEU A 1 93 ? -16.758 47.475 -22.604 1.00 16.69 85 LEU A C 1
ATOM 633 O O . LEU A 1 93 ? -16.784 47.777 -21.404 1.00 15.93 85 LEU A O 1
ATOM 638 N N . ILE A 1 94 ? -15.921 46.556 -23.087 1.00 14.91 86 ILE A N 1
ATOM 639 C CA . ILE A 1 94 ? -14.961 45.892 -22.215 1.00 15.59 86 ILE A CA 1
ATOM 640 C C . ILE A 1 94 ? -13.998 46.904 -21.599 1.00 14.44 86 ILE A C 1
ATOM 641 O O . ILE A 1 94 ? -13.681 46.825 -20.407 1.00 15.05 86 ILE A O 1
ATOM 646 N N . LYS A 1 95 ? -13.540 47.879 -22.384 1.00 15.28 87 LYS A N 1
ATOM 647 C CA . LYS A 1 95 ? -12.650 48.901 -21.839 1.00 15.20 87 LYS A CA 1
ATOM 648 C C . LYS A 1 95 ? -13.301 49.622 -20.670 1.00 15.36 87 LYS A C 1
ATOM 649 O O . LYS A 1 95 ? -12.672 49.845 -19.630 1.00 15.64 87 LYS A O 1
ATOM 655 N N . ASP A 1 96 ? -14.571 50.000 -20.822 1.00 15.20 88 ASP A N 1
ATOM 656 C CA . ASP A 1 96 ? -15.266 50.687 -19.739 1.00 16.24 88 ASP A CA 1
ATOM 657 C C . ASP A 1 96 ? -15.438 49.788 -18.519 1.00 15.35 88 ASP A C 1
ATOM 658 O O . ASP A 1 96 ? -15.280 50.250 -17.382 1.00 16.68 88 ASP A O 1
ATOM 663 N N . TYR A 1 97 ? -15.733 48.501 -18.719 1.00 14.76 89 TYR A N 1
ATOM 664 C CA . TYR A 1 97 ? -15.801 47.614 -17.561 1.00 15.21 89 TYR A CA 1
ATOM 665 C C . TYR A 1 97 ? -14.438 47.470 -16.895 1.00 15.69 89 TYR A C 1
ATOM 666 O O . TYR A 1 97 ? -14.352 47.393 -15.663 1.00 16.25 89 TYR A O 1
ATOM 675 N N . ASN A 1 98 ? -13.360 47.425 -17.691 1.00 13.96 90 ASN A N 1
ATOM 676 C CA . ASN A 1 98 ? -12.020 47.335 -17.119 1.00 14.05 90 ASN A CA 1
ATOM 677 C C . ASN A 1 98 ? -11.707 48.538 -16.238 1.00 16.11 90 ASN A C 1
ATOM 678 O O . ASN A 1 98 ? -11.017 48.401 -15.223 1.00 18.08 90 ASN A O 1
ATOM 683 N N . THR A 1 99 ? -12.175 49.730 -16.626 1.00 16.26 91 THR A N 1
ATOM 684 C CA A THR A 1 99 ? -11.798 50.920 -15.883 0.51 16.14 91 THR A CA 1
ATOM 685 C CA B THR A 1 99 ? -11.857 50.985 -15.946 0.49 16.46 91 THR A CA 1
ATOM 686 C C . THR A 1 99 ? -12.756 51.242 -14.744 1.00 19.28 91 THR A C 1
ATOM 687 O O . THR A 1 99 ? -12.386 52.015 -13.854 1.00 23.45 91 THR A O 1
ATOM 694 N N . ASP A 1 100 ? -13.933 50.626 -14.706 1.00 16.22 92 ASP A N 1
ATOM 695 C CA . ASP A 1 100 ? -14.901 50.902 -13.646 1.00 17.96 92 ASP A CA 1
ATOM 696 C C . ASP A 1 100 ? -14.467 50.159 -12.388 1.00 17.17 92 ASP A C 1
ATOM 697 O O . ASP A 1 100 ? -14.524 48.924 -12.333 1.00 17.02 92 ASP A O 1
ATOM 702 N N . GLN A 1 101 ? -14.062 50.911 -11.363 1.00 21.67 93 GLN A N 1
ATOM 703 C CA . GLN A 1 101 ? -13.579 50.290 -10.137 1.00 21.43 93 GLN A CA 1
ATOM 704 C C . GLN A 1 101 ? -14.662 49.493 -9.431 1.00 22.31 93 GLN A C 1
ATOM 705 O O . GLN A 1 101 ? -14.340 48.620 -8.618 1.00 26.78 93 GLN A O 1
ATOM 711 N N . ASN A 1 102 ? -15.931 49.760 -9.726 1.00 19.31 94 ASN A N 1
ATOM 712 C CA . ASN A 1 102 ? -17.010 49.010 -9.099 1.00 23.11 94 ASN A CA 1
ATOM 713 C C . ASN A 1 102 ? -17.258 47.665 -9.766 1.00 20.48 94 ASN A C 1
ATOM 714 O O . ASN A 1 102 ? -18.062 46.876 -9.256 1.00 22.32 94 ASN A O 1
ATOM 719 N N . ILE A 1 103 ? -16.602 47.383 -10.889 1.00 16.82 95 ILE A N 1
ATOM 720 C CA . ILE A 1 103 ? -16.738 46.106 -11.582 1.00 16.55 95 ILE A CA 1
ATOM 721 C C . ILE A 1 103 ? -15.575 45.229 -11.152 1.00 16.71 95 ILE A C 1
ATOM 722 O O . ILE A 1 103 ? -14.407 45.580 -11.369 1.00 18.85 95 ILE A O 1
ATOM 727 N N . SER A 1 104 ? -15.884 44.077 -10.551 1.00 16.08 96 SER A N 1
ATOM 728 C CA . SER A 1 104 ? -14.839 43.191 -10.053 1.00 16.42 96 SER A CA 1
ATOM 729 C C . SER A 1 104 ? -14.380 42.204 -11.122 1.00 14.24 96 SER A C 1
ATOM 730 O O . SER A 1 104 ? -13.174 42.012 -11.327 1.00 15.27 96 SER A O 1
ATOM 733 N N . GLY A 1 105 ? -15.329 41.581 -11.808 1.00 13.67 97 GLY A N 1
ATOM 734 C CA . GLY A 1 105 ? -15.018 40.604 -12.833 1.00 13.04 97 GLY A CA 1
ATOM 735 C C . GLY A 1 105 ? -15.786 40.907 -14.096 1.00 13.35 97 GLY A C 1
ATOM 736 O O . GLY A 1 105 ? -16.849 41.528 -14.074 1.00 15.22 97 GLY A O 1
ATOM 737 N N . VAL A 1 106 ? -15.216 40.478 -15.217 1.00 13.83 98 VAL A N 1
ATOM 738 C CA . VAL A 1 106 ? -15.811 40.668 -16.533 1.00 14.51 98 VAL A CA 1
ATOM 739 C C . VAL A 1 106 ? -15.832 39.314 -17.219 1.00 15.23 98 VAL A C 1
ATOM 740 O O . VAL A 1 106 ? -14.798 38.642 -17.297 1.00 15.70 98 VAL A O 1
ATOM 744 N N . LEU A 1 107 ? -17.005 38.921 -17.705 1.00 15.35 99 LEU A N 1
ATOM 745 C CA . LEU A 1 107 ? -17.217 37.641 -18.358 1.00 17.72 99 LEU A CA 1
ATOM 746 C C . LEU A 1 107 ? -17.926 37.901 -19.676 1.00 17.90 99 LEU A C 1
ATOM 747 O O . LEU A 1 107 ? -18.935 38.610 -19.704 1.00 17.86 99 LEU A O 1
ATOM 752 N N . VAL A 1 108 ? -17.411 37.321 -20.758 1.00 16.31 100 VAL A N 1
ATOM 753 C CA . VAL A 1 108 ? -18.089 37.326 -22.053 1.00 16.10 100 VAL A CA 1
ATOM 754 C C . VAL A 1 108 ? -18.613 35.918 -22.294 1.00 15.70 100 VAL A C 1
ATOM 755 O O . VAL A 1 108 ? -17.846 34.946 -22.266 1.00 18.96 100 VAL A O 1
ATOM 759 N N . GLN A 1 109 ? -19.919 35.802 -22.515 1.00 16.29 101 GLN A N 1
ATOM 760 C CA . GLN A 1 109 ? -20.503 34.493 -22.770 1.00 17.76 101 GLN A CA 1
ATOM 761 C C . GLN A 1 109 ? -20.098 33.995 -24.156 1.00 16.24 101 GLN A C 1
ATOM 762 O O . GLN A 1 109 ? -20.197 34.728 -25.141 1.00 18.30 101 GLN A O 1
ATOM 768 N N . LEU A 1 110 ? -19.630 32.755 -24.221 1.00 17.50 102 LEU A N 1
ATOM 769 C CA . LEU A 1 110 ? -19.247 32.182 -25.501 1.00 16.33 102 LEU A CA 1
ATOM 770 C C . LEU A 1 110 ? -20.311 31.194 -25.965 1.00 20.61 102 LEU A C 1
ATOM 771 O O . LEU A 1 110 ? -21.028 30.621 -25.144 1.00 22.11 102 LEU A O 1
ATOM 776 N N . PRO A 1 111 ? -20.447 30.957 -27.273 1.00 20.20 103 PRO A N 1
ATOM 777 C CA . PRO A 1 111 ? -19.631 31.494 -28.362 1.00 19.03 103 PRO A CA 1
ATOM 778 C C . PRO A 1 111 ? -20.051 32.878 -28.813 1.00 20.33 103 PRO A C 1
ATOM 779 O O . PRO A 1 111 ? -21.217 33.262 -28.704 1.00 21.61 103 PRO A O 1
ATOM 783 N N . LEU A 1 112 ? -19.100 33.607 -29.365 1.00 18.69 104 LEU A N 1
ATOM 784 C CA . LEU A 1 112 ? -19.360 34.865 -30.038 1.00 19.24 104 LEU A CA 1
ATOM 785 C C . LEU A 1 112 ? -19.647 34.623 -31.516 1.00 19.09 104 LEU A C 1
ATOM 786 O O . LEU A 1 112 ? -19.320 33.555 -32.054 1.00 21.10 104 LEU A O 1
ATOM 791 N N . PRO A 1 113 ? -20.259 35.592 -32.193 1.00 18.83 105 PRO A N 1
ATOM 792 C CA . PRO A 1 113 ? -20.540 35.435 -33.625 1.00 19.10 105 PRO A CA 1
ATOM 793 C C . PRO A 1 113 ? -19.254 35.320 -34.425 1.00 23.79 105 PRO A C 1
ATOM 794 O O . PRO A 1 113 ? -18.195 35.806 -34.031 1.00 22.41 105 PRO A O 1
ATOM 798 N N . ARG A 1 114 ? -19.372 34.687 -35.593 1.00 22.08 106 ARG A N 1
ATOM 799 C CA . ARG A 1 114 ? -18.198 34.395 -36.407 1.00 21.52 106 ARG A CA 1
ATOM 800 C C . ARG A 1 114 ? -17.483 35.664 -36.871 1.00 21.12 106 ARG A C 1
ATOM 801 O O . ARG A 1 114 ? -16.264 35.641 -37.070 1.00 24.04 106 ARG A O 1
ATOM 809 N N . HIS A 1 115 ? -18.202 36.774 -37.034 1.00 22.71 107 HIS A N 1
ATOM 810 C CA . HIS A 1 115 ? -17.556 37.998 -37.502 1.00 25.94 107 HIS A CA 1
ATOM 811 C C . HIS A 1 115 ? -16.741 38.689 -36.415 1.00 26.59 107 HIS A C 1
ATOM 812 O O . HIS A 1 115 ? -16.080 39.695 -36.703 1.00 30.88 107 HIS A O 1
ATOM 819 N N . ILE A 1 116 ? -16.777 38.177 -35.193 1.00 22.58 108 ILE A N 1
ATOM 820 C CA A ILE A 1 116 ? -16.019 38.732 -34.079 0.35 22.94 108 ILE A CA 1
ATOM 821 C CA B ILE A 1 116 ? -16.025 38.726 -34.065 0.65 22.63 108 ILE A CA 1
ATOM 822 C C . ILE A 1 116 ? -14.812 37.846 -33.820 1.00 25.37 108 ILE A C 1
ATOM 823 O O . ILE A 1 116 ? -14.928 36.616 -33.763 1.00 25.57 108 ILE A O 1
ATOM 832 N N . ASP A 1 117 ? -13.642 38.467 -33.668 1.00 27.02 109 ASP A N 1
ATOM 833 C CA . ASP A 1 117 ? -12.420 37.751 -33.321 1.00 28.79 109 ASP A CA 1
ATOM 834 C C . ASP A 1 117 ? -12.480 37.477 -31.823 1.00 26.60 109 ASP A C 1
ATOM 835 O O . ASP A 1 117 ? -12.193 38.361 -31.010 1.00 28.41 109 ASP A O 1
ATOM 840 N N . SER A 1 118 ? -12.850 36.248 -31.453 1.00 23.93 110 SER A N 1
ATOM 841 C CA . SER A 1 118 ? -13.036 35.896 -30.047 1.00 19.79 110 SER A CA 1
ATOM 842 C C . SER A 1 118 ? -11.747 36.043 -29.250 1.00 26.56 110 SER A C 1
ATOM 843 O O . SER A 1 118 ? -11.762 36.541 -28.119 1.00 24.21 110 SER A O 1
ATOM 846 N N . LYS A 1 119 ? -10.622 35.597 -29.807 1.00 27.79 111 LYS A N 1
ATOM 847 C CA . LYS A 1 119 ? -9.380 35.661 -29.044 1.00 29.06 111 LYS A CA 1
ATOM 848 C C . LYS A 1 119 ? -8.986 37.105 -28.754 1.00 27.51 111 LYS A C 1
ATOM 849 O O . LYS A 1 119 ? -8.497 37.409 -27.660 1.00 27.01 111 LYS A O 1
ATOM 855 N N . MET A 1 120 ? -9.228 38.010 -29.699 1.00 24.28 112 MET A N 1
ATOM 856 C CA . MET A 1 120 ? -8.939 39.424 -29.471 1.00 30.03 112 MET A CA 1
ATOM 857 C C . MET A 1 120 ? -9.869 40.020 -28.424 1.00 29.85 112 MET A C 1
ATOM 858 O O . MET A 1 120 ? -9.438 40.798 -27.565 1.00 26.88 112 MET A O 1
ATOM 863 N N . VAL A 1 121 ? -11.153 39.676 -28.481 1.00 25.12 113 VAL A N 1
ATOM 864 C CA . VAL A 1 121 ? -12.107 40.229 -27.521 1.00 24.69 113 VAL A CA 1
ATOM 865 C C . VAL A 1 121 ? -11.753 39.779 -26.113 1.00 26.03 113 VAL A C 1
ATOM 866 O O . VAL A 1 121 ? -11.742 40.576 -25.163 1.00 21.97 113 VAL A O 1
ATOM 870 N N . LEU A 1 122 ? -11.447 38.496 -25.957 1.00 20.87 114 LEU A N 1
ATOM 871 C CA . LEU A 1 122 ? -11.097 37.972 -24.648 1.00 19.95 114 LEU A CA 1
ATOM 872 C C . LEU A 1 122 ? -9.785 38.565 -24.146 1.00 20.23 114 LEU A C 1
ATOM 873 O O . LEU A 1 122 ? -9.637 38.827 -22.945 1.00 20.46 114 LEU A O 1
ATOM 878 N N . GLU A 1 123 ? -8.817 38.797 -25.043 1.00 17.12 115 GLU A N 1
ATOM 879 C CA A GLU A 1 123 ? -7.560 39.423 -24.641 0.46 16.25 115 GLU A CA 1
ATOM 880 C CA B GLU A 1 123 ? -7.570 39.402 -24.586 0.54 16.32 115 GLU A CA 1
ATOM 881 C C . GLU A 1 123 ? -7.754 40.861 -24.183 1.00 14.76 115 GLU A C 1
ATOM 882 O O . GLU A 1 123 ? -6.899 41.400 -23.472 1.00 15.53 115 GLU A O 1
ATOM 893 N N . ALA A 1 124 ? -8.852 41.499 -24.595 1.00 14.67 116 ALA A N 1
ATOM 894 C CA . ALA A 1 124 ? -9.124 42.866 -24.174 1.00 13.99 116 ALA A CA 1
ATOM 895 C C . ALA A 1 124 ? -9.619 42.952 -22.738 1.00 13.52 116 ALA A C 1
ATOM 896 O O . ALA A 1 124 ? -9.553 44.040 -22.158 1.00 15.14 116 ALA A O 1
ATOM 898 N N . ILE A 1 125 ? -10.132 41.863 -22.165 1.00 13.64 117 ILE A N 1
ATOM 899 C CA . ILE A 1 125 ? -10.506 41.882 -20.753 1.00 13.13 117 ILE A CA 1
ATOM 900 C C . ILE A 1 125 ? -9.245 42.081 -19.929 1.00 14.76 117 ILE A C 1
ATOM 901 O O . ILE A 1 125 ? -8.225 41.421 -20.171 1.00 15.41 117 ILE A O 1
ATOM 906 N N . ASP A 1 126 ? -9.294 42.972 -18.948 1.00 13.64 118 ASP A N 1
ATOM 907 C CA . ASP A 1 126 ? -8.117 43.120 -18.117 1.00 13.75 118 ASP A CA 1
ATOM 908 C C . ASP A 1 126 ? -7.858 41.823 -17.353 1.00 14.50 118 ASP A C 1
ATOM 909 O O . ASP A 1 126 ? -8.793 41.245 -16.775 1.00 13.17 118 ASP A O 1
ATOM 914 N N . PRO A 1 127 ? -6.621 41.319 -17.335 1.00 12.14 119 PRO A N 1
ATOM 915 C CA . PRO A 1 127 ? -6.363 40.047 -16.646 1.00 13.30 119 PRO A CA 1
ATOM 916 C C . PRO A 1 127 ? -6.748 40.061 -15.182 1.00 14.08 119 PRO A C 1
ATOM 917 O O . PRO A 1 127 ? -7.018 38.983 -14.631 1.00 14.39 119 PRO A O 1
ATOM 921 N N . SER A 1 128 ? -6.798 41.231 -14.535 1.00 13.10 120 SER A N 1
ATOM 922 C CA . SER A 1 128 ? -7.182 41.325 -13.131 1.00 14.28 120 SER A CA 1
ATOM 923 C C . SER A 1 128 ? -8.678 41.149 -12.913 1.00 14.22 120 SER A C 1
ATOM 924 O O . SER A 1 128 ? -9.113 41.054 -11.761 1.00 14.62 120 SER A O 1
ATOM 927 N N . LYS A 1 129 ? -9.463 41.103 -13.990 1.00 12.51 121 LYS A N 1
ATOM 928 C CA . LYS A 1 129 ? -10.909 40.933 -13.925 1.00 13.24 121 LYS A CA 1
ATOM 929 C C . LYS A 1 129 ? -11.359 39.697 -14.679 1.00 12.79 121 LYS A C 1
ATOM 930 O O . LYS A 1 129 ? -12.565 39.484 -14.857 1.00 13.25 121 LYS A O 1
ATOM 936 N N . ASP A 1 130 ? -10.414 38.868 -15.122 1.00 13.05 122 ASP A N 1
ATOM 937 C CA . ASP A 1 130 ? -10.676 37.735 -16.009 1.00 12.86 122 ASP A CA 1
ATOM 938 C C . ASP A 1 130 ? -11.112 36.516 -15.194 1.00 13.90 122 ASP A C 1
ATOM 939 O O . ASP A 1 130 ? -10.367 35.554 -14.984 1.00 14.07 122 ASP A O 1
ATOM 944 N N . VAL A 1 131 ? -12.371 36.557 -14.749 1.00 12.93 123 VAL A N 1
ATOM 945 C CA . VAL A 1 131 ? -12.882 35.514 -13.863 1.00 14.61 123 VAL A CA 1
ATOM 946 C C . VAL A 1 131 ? -13.071 34.182 -14.566 1.00 13.54 123 VAL A C 1
ATOM 947 O O . VAL A 1 131 ? -13.150 33.150 -13.886 1.00 14.54 123 VAL A O 1
ATOM 951 N N . ASP A 1 132 ? -13.167 34.160 -15.898 1.00 12.17 124 ASP A N 1
ATOM 952 C CA . ASP A 1 132 ? -13.149 32.900 -16.636 1.00 12.74 124 ASP A CA 1
ATOM 953 C C . ASP A 1 132 ? -11.749 32.326 -16.809 1.00 14.17 124 ASP A C 1
ATOM 954 O O . ASP A 1 132 ? -11.622 31.175 -17.248 1.00 14.74 124 ASP A O 1
ATOM 959 N N . GLY A 1 133 ? -10.692 33.070 -16.488 1.00 13.40 125 GLY A N 1
ATOM 960 C CA . GLY A 1 133 ? -9.352 32.551 -16.722 1.00 15.34 125 GLY A CA 1
ATOM 961 C C . GLY A 1 133 ? -8.992 32.343 -18.180 1.00 14.15 125 GLY A C 1
ATOM 962 O O . GLY A 1 133 ? -8.105 31.533 -18.477 1.00 19.18 125 GLY A O 1
ATOM 963 N N . PHE A 1 134 ? -9.646 33.032 -19.103 1.00 14.22 126 PHE A N 1
ATOM 964 C CA . PHE A 1 134 ? -9.410 32.809 -20.524 1.00 18.14 126 PHE A CA 1
ATOM 965 C C . PHE A 1 134 ? -8.358 33.729 -21.110 1.00 17.81 126 PHE A C 1
ATOM 966 O O . PHE A 1 134 ? -7.958 33.530 -22.262 1.00 19.96 126 PHE A O 1
ATOM 974 N N . HIS A 1 135 ? -7.908 34.734 -20.374 1.00 14.17 127 HIS A N 1
ATOM 975 C CA . HIS A 1 135 ? -6.898 35.615 -20.921 1.00 13.00 127 HIS A CA 1
ATOM 976 C C . HIS A 1 135 ? -5.564 34.877 -21.012 1.00 1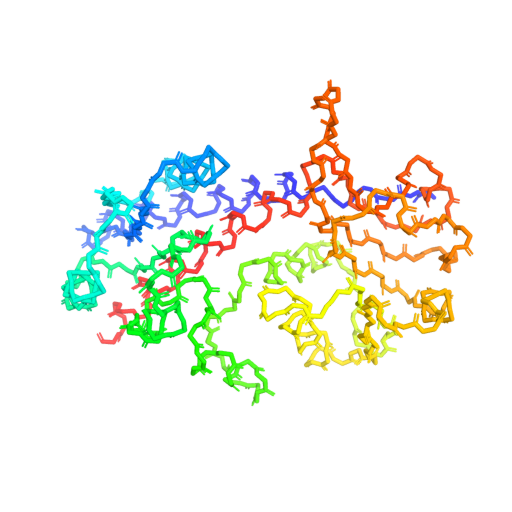2.94 127 HIS A C 1
ATOM 977 O O . HIS A 1 135 ? -5.161 34.198 -20.059 1.00 13.70 127 HIS A O 1
ATOM 984 N N . PRO A 1 136 ? -4.849 34.996 -22.132 1.00 12.66 128 PRO A N 1
ATOM 985 C CA . PRO A 1 136 ? -3.589 34.245 -22.261 1.00 12.93 128 PRO A CA 1
ATOM 986 C C . PRO A 1 136 ? -2.572 34.554 -21.180 1.00 13.01 128 PRO A C 1
ATOM 987 O O . PRO A 1 136 ? -1.767 33.674 -20.845 1.00 13.21 128 PRO A O 1
ATOM 991 N N . LEU A 1 137 ? -2.576 35.759 -20.606 1.00 11.71 129 LEU A N 1
ATOM 992 C CA . LEU A 1 137 ? -1.648 36.036 -19.512 1.00 11.72 129 LEU A CA 1
ATOM 993 C C . LEU A 1 137 ? -1.951 35.138 -18.317 1.00 13.61 129 LEU A C 1
ATOM 994 O O . LEU A 1 137 ? -1.034 34.618 -17.669 1.00 12.96 129 LEU A O 1
ATOM 999 N N . ASN A 1 138 ? -3.235 34.931 -18.031 1.00 12.27 130 ASN A N 1
ATOM 1000 C CA . ASN A 1 138 ? -3.605 34.063 -16.920 1.00 13.52 130 ASN A CA 1
ATOM 1001 C C . ASN A 1 138 ? -3.317 32.606 -17.238 1.00 12.07 130 ASN A C 1
ATOM 1002 O O . ASN A 1 138 ? -2.823 31.876 -16.375 1.00 14.14 130 ASN A O 1
ATOM 1007 N N . ILE A 1 139 ? -3.595 32.177 -18.470 1.00 13.60 131 ILE A N 1
ATOM 1008 C CA A ILE A 1 139 ? -3.269 30.811 -18.862 0.47 14.52 131 ILE A CA 1
ATOM 1009 C CA B ILE A 1 139 ? -3.267 30.810 -18.867 0.53 14.49 131 ILE A CA 1
ATOM 1010 C C . ILE A 1 139 ? -1.770 30.579 -18.754 1.00 15.13 131 ILE A C 1
ATOM 1011 O O . ILE A 1 139 ? -1.320 29.544 -18.248 1.00 15.22 131 ILE A O 1
ATOM 1020 N N . GLY A 1 140 ? -0.972 31.538 -19.225 1.00 13.74 132 GLY A N 1
ATOM 1021 C CA . GLY A 1 140 ? 0.470 31.377 -19.154 1.00 14.58 132 GLY A CA 1
ATOM 1022 C C . GLY A 1 140 ? 0.997 31.352 -17.734 1.00 15.74 132 GLY A C 1
ATOM 1023 O O . GLY A 1 140 ? 1.945 30.621 -17.432 1.00 17.87 132 GLY A O 1
ATOM 1024 N N . LYS A 1 141 ? 0.395 32.141 -16.840 1.00 14.74 133 LYS A N 1
ATOM 1025 C CA . LYS A 1 141 ? 0.759 32.083 -15.427 1.00 14.16 133 LYS A CA 1
ATOM 1026 C C . LYS A 1 141 ? 0.408 30.730 -14.815 1.00 15.51 133 LYS A C 1
ATOM 1027 O O . LYS A 1 141 ? 1.210 30.163 -14.065 1.00 18.74 133 LYS A O 1
ATOM 1033 N N . LEU A 1 142 ? -0.770 30.190 -15.130 1.00 14.33 134 LEU A N 1
ATOM 1034 C CA A LEU A 1 142 ? -1.095 28.848 -14.654 0.59 15.34 134 LEU A CA 1
ATOM 1035 C CA B LEU A 1 142 ? -1.117 28.843 -14.678 0.41 15.22 134 LEU A CA 1
ATOM 1036 C C . LEU A 1 142 ? -0.056 27.843 -15.122 1.00 19.60 134 LEU A C 1
ATOM 1037 O O . LEU A 1 142 ? 0.407 27.002 -14.335 1.00 21.82 134 LEU A O 1
ATOM 1046 N N . CYS A 1 143 ? 0.358 27.934 -16.387 1.00 17.71 135 CYS A N 1
ATOM 1047 C CA A CYS A 1 143 ? 1.323 26.997 -16.963 0.49 21.57 135 CYS A CA 1
ATOM 1048 C CA B CYS A 1 143 ? 1.283 26.957 -16.935 0.51 20.93 135 CYS A CA 1
ATOM 1049 C C . CYS A 1 143 ? 2.680 27.077 -16.310 1.00 27.30 135 CYS A C 1
ATOM 1050 O O . CYS A 1 143 ? 3.448 26.108 -16.360 1.00 36.85 135 CYS A O 1
ATOM 1055 N N . THR A 1 144 ? 3.012 28.218 -15.716 1.00 22.06 136 THR A N 1
ATOM 1056 C CA . THR A 1 144 ? 4.326 28.455 -15.135 1.00 22.85 136 THR A CA 1
ATOM 1057 C C . THR A 1 144 ? 4.280 28.598 -13.615 1.00 22.08 136 THR A C 1
ATOM 1058 O O . THR A 1 144 ? 5.211 29.139 -13.011 1.00 27.66 136 THR A O 1
ATOM 1062 N N . GLN A 1 145 ? 3.208 28.105 -12.993 1.00 26.71 137 GLN A N 1
ATOM 1063 C CA . GLN A 1 145 ? 3.079 28.033 -11.534 1.00 28.78 137 GLN A CA 1
ATOM 1064 C C . GLN A 1 145 ? 3.117 29.400 -10.860 1.00 28.12 137 GLN A C 1
ATOM 1065 O O . GLN A 1 145 ? 3.729 29.583 -9.806 1.00 30.64 137 GLN A O 1
ATOM 1071 N N . LYS A 1 146 ? 2.460 30.373 -11.477 1.00 24.67 138 LYS A N 1
ATOM 1072 C CA A LYS A 1 146 ? 2.255 31.689 -10.893 0.55 23.94 138 LYS A CA 1
ATOM 1073 C CA B LYS A 1 146 ? 2.253 31.684 -10.887 0.45 24.11 138 LYS A CA 1
ATOM 1074 C C . LYS A 1 146 ? 0.767 31.839 -10.610 1.00 24.38 138 LYS A C 1
ATOM 1075 O O . LYS A 1 146 ? -0.066 31.491 -11.455 1.00 26.77 138 LYS A O 1
ATOM 1086 N N . GLU A 1 147 ? 0.436 32.342 -9.430 1.00 27.90 139 GLU A N 1
ATOM 1087 C CA . GLU A 1 147 ? -0.955 32.382 -8.996 1.00 31.94 139 GLU A CA 1
ATOM 1088 C C . GLU A 1 147 ? -1.732 33.429 -9.783 1.00 32.43 139 GLU A C 1
ATOM 1089 O O . GLU A 1 147 ? -1.357 34.606 -9.802 1.00 42.16 139 GLU A O 1
ATOM 1091 N N . SER A 1 148 ? -2.814 32.996 -10.425 1.00 20.17 140 SER A N 1
ATOM 1092 C CA A SER A 1 148 ? -3.764 33.933 -11.018 0.53 26.22 140 SER A CA 1
ATOM 1093 C CA B SER A 1 148 ? -3.691 33.837 -11.222 0.47 26.13 140 SER A CA 1
ATOM 1094 C C . SER A 1 148 ? -5.078 33.192 -11.247 1.00 20.52 140 SER A C 1
ATOM 1095 O O . SER A 1 148 ? -5.305 32.135 -10.659 1.00 20.66 140 SER A O 1
ATOM 1100 N N . PHE A 1 149 ? -5.974 33.782 -12.038 1.00 16.18 141 PHE A N 1
ATOM 1101 C CA . PHE A 1 149 ? -7.321 33.232 -12.158 1.00 15.32 141 PHE A CA 1
ATOM 1102 C C . PHE A 1 149 ? -7.299 31.917 -12.912 1.00 17.63 141 PHE A C 1
ATOM 1103 O O . PHE A 1 149 ? -6.757 31.829 -14.018 1.00 19.67 141 PHE A O 1
ATOM 1111 N N . LEU A 1 150 ? -7.905 30.900 -12.314 1.00 15.49 142 LEU A N 1
ATOM 1112 C CA . LEU A 1 150 ? -8.010 29.592 -12.953 1.00 15.02 142 LEU A CA 1
ATOM 1113 C C . LEU A 1 150 ? -9.303 29.506 -13.747 1.00 15.27 142 LEU A C 1
ATOM 1114 O O . LEU A 1 150 ? -10.334 30.012 -13.299 1.00 15.38 142 LEU A O 1
ATOM 1119 N N . PRO A 1 151 ? -9.334 28.839 -14.901 1.00 14.57 143 PRO A N 1
ATOM 1120 C CA . PRO A 1 151 ? -10.612 28.628 -15.578 1.00 14.82 143 PRO A CA 1
ATOM 1121 C C . PRO A 1 151 ? -11.565 27.854 -14.687 1.00 14.19 143 PRO A C 1
ATOM 1122 O O . PRO A 1 151 ? -11.154 26.970 -13.926 1.00 13.40 143 PRO A O 1
ATOM 1126 N N . ALA A 1 152 ? -12.846 28.194 -14.789 1.00 15.64 144 ALA A N 1
ATOM 1127 C CA . ALA A 1 152 ? -13.798 27.802 -13.759 1.00 15.23 144 ALA A CA 1
ATOM 1128 C C . ALA A 1 152 ? -14.018 26.293 -13.733 1.00 13.94 144 ALA A C 1
ATOM 1129 O O . ALA A 1 152 ? -14.163 25.715 -12.653 1.00 14.98 144 ALA A O 1
ATOM 1131 N N . THR A 1 153 ? -14.094 25.639 -14.899 1.00 14.90 145 THR A N 1
ATOM 1132 C CA . THR A 1 153 ? -14.319 24.192 -14.887 1.00 14.43 145 THR A CA 1
ATOM 1133 C C . THR A 1 153 ? -13.138 23.440 -14.282 1.00 14.04 145 THR A C 1
ATOM 1134 O O . THR A 1 153 ? -13.349 22.670 -13.325 1.00 14.05 145 THR A O 1
ATOM 1138 N N . PRO A 1 154 ? -11.897 23.647 -14.727 1.00 12.43 146 PRO A N 1
ATOM 1139 C CA . PRO A 1 154 ? -10.774 22.971 -14.058 1.00 13.55 146 PRO A CA 1
ATOM 1140 C C . PRO A 1 154 ? -10.666 23.322 -12.589 1.00 14.94 146 PRO A C 1
ATOM 1141 O O . PRO A 1 154 ? -10.397 22.447 -11.755 1.00 14.16 146 PRO A O 1
ATOM 1145 N N . MET A 1 155 ? -10.891 24.589 -12.243 1.00 14.61 147 MET A N 1
ATOM 1146 C CA . MET A 1 155 ? -10.850 25.002 -10.849 1.00 12.54 147 MET A CA 1
ATOM 1147 C C . MET A 1 155 ? -11.832 24.196 -10.015 1.00 13.34 147 MET A C 1
ATOM 1148 O O . MET A 1 155 ? -11.496 23.722 -8.917 1.00 13.40 147 MET A O 1
ATOM 1153 N N . GLY A 1 156 ? -13.057 24.044 -10.519 1.00 13.80 148 GLY A N 1
ATOM 1154 C CA . GLY A 1 156 ? -14.076 23.319 -9.786 1.00 14.30 148 GLY A CA 1
ATOM 1155 C C . GLY A 1 156 ? -13.770 21.847 -9.663 1.00 14.52 148 GLY A C 1
ATOM 1156 O O . GLY A 1 156 ? -14.083 21.238 -8.636 1.00 14.40 148 GLY A O 1
ATOM 1157 N N . VAL A 1 157 ? -13.146 21.265 -10.690 1.00 13.85 149 VAL A N 1
ATOM 1158 C CA . VAL A 1 157 ? -12.761 19.857 -10.623 1.00 13.16 149 VAL A CA 1
ATOM 1159 C C . VAL A 1 157 ? -11.744 19.651 -9.515 1.00 14.52 149 VAL A C 1
ATOM 1160 O O . VAL A 1 157 ? -11.887 18.754 -8.672 1.00 14.05 149 VAL A O 1
ATOM 1164 N N . MET A 1 158 ? -10.696 20.480 -9.490 1.00 12.88 150 MET A N 1
ATOM 1165 C CA . MET A 1 158 ? -9.671 20.306 -8.464 1.00 13.38 150 MET A CA 1
ATOM 1166 C C . MET A 1 158 ? -10.251 20.519 -7.073 1.00 14.93 150 MET A C 1
ATOM 1167 O O . MET A 1 158 ? -9.859 19.840 -6.119 1.00 15.33 150 MET A O 1
ATOM 1172 N N . ARG A 1 159 ? -11.175 21.472 -6.938 1.00 14.43 151 ARG A N 1
ATOM 1173 C CA . ARG A 1 159 ? -11.790 21.757 -5.649 1.00 14.92 151 ARG A CA 1
ATOM 1174 C C . ARG A 1 159 ? -12.645 20.586 -5.183 1.00 14.82 151 ARG A C 1
ATOM 1175 O O . ARG A 1 159 ? -12.672 20.254 -3.992 1.00 16.10 151 ARG A O 1
ATOM 1183 N N . LEU A 1 160 ? -13.344 19.950 -6.118 1.00 14.64 152 LEU A N 1
ATOM 1184 C CA . LEU A 1 160 ? -14.155 18.784 -5.798 1.00 15.13 152 LEU A CA 1
ATOM 1185 C C . LEU A 1 160 ? -13.277 17.625 -5.328 1.00 14.85 152 LEU A C 1
ATOM 1186 O O . LEU A 1 160 ? -13.580 16.962 -4.325 1.00 15.21 152 LEU A O 1
ATOM 1191 N N . LEU A 1 161 ? -12.170 17.378 -6.037 1.00 15.16 153 LEU A N 1
ATOM 1192 C CA . LEU A 1 161 ? -11.256 16.319 -5.629 1.00 17.22 153 LEU A CA 1
ATOM 1193 C C . LEU A 1 161 ? -10.646 16.616 -4.263 1.00 15.89 153 LEU A C 1
ATOM 1194 O O . LEU A 1 161 ? -10.475 15.705 -3.442 1.00 17.50 153 LEU A O 1
ATOM 1199 N N . LYS A 1 162 ? -10.330 17.887 -3.991 1.00 16.38 154 LYS A N 1
ATOM 1200 C CA . LYS A 1 162 ? -9.765 18.249 -2.696 1.00 16.73 154 LYS A CA 1
ATOM 1201 C C . LYS A 1 162 ? -10.752 17.960 -1.574 1.00 19.15 154 LYS A C 1
ATOM 1202 O O . LYS A 1 162 ? -10.372 17.434 -0.519 1.00 19.19 154 LYS A O 1
ATOM 1208 N N . HIS A 1 163 ? -12.030 18.285 -1.792 1.00 17.11 155 HIS A N 1
ATOM 1209 C CA . HIS A 1 163 ? -13.047 18.057 -0.769 1.00 16.97 155 HIS A CA 1
ATOM 1210 C C . HIS A 1 163 ? -13.124 16.586 -0.384 1.00 19.09 155 HIS A C 1
ATOM 1211 O O . HIS A 1 163 ? -13.318 16.249 0.795 1.00 21.30 155 HIS A O 1
ATOM 1218 N N . TYR A 1 164 ? -12.996 15.697 -1.369 1.00 18.37 156 TYR A N 1
ATOM 1219 C CA . TYR A 1 164 ? -13.057 14.255 -1.152 1.00 19.61 156 TYR A CA 1
ATOM 1220 C C . TYR A 1 164 ? -11.704 13.640 -0.796 1.00 22.71 156 TYR A C 1
ATOM 1221 O O . TYR A 1 164 ? -11.593 12.408 -0.723 1.00 24.81 156 TYR A O 1
ATOM 1230 N N . HIS A 1 165 ? -10.691 14.467 -0.543 1.00 19.61 157 HIS A N 1
ATOM 1231 C CA . HIS A 1 165 ? -9.366 13.998 -0.124 1.00 20.02 157 HIS A CA 1
ATOM 1232 C C . HIS A 1 165 ? -8.754 13.025 -1.132 1.00 22.67 157 HIS A C 1
ATOM 1233 O O . HIS A 1 165 ? -8.125 12.031 -0.770 1.00 24.33 157 HIS A O 1
ATOM 1240 N N . ILE A 1 166 ? -8.930 13.316 -2.414 1.00 18.73 158 ILE A N 1
ATOM 1241 C CA . ILE A 1 166 ? -8.340 12.497 -3.466 1.00 17.30 158 ILE A CA 1
ATOM 1242 C C . ILE A 1 166 ? -6.909 12.966 -3.671 1.00 20.38 158 ILE A C 1
ATOM 1243 O O . ILE A 1 166 ? -6.676 14.112 -4.061 1.00 22.66 158 ILE A O 1
ATOM 1248 N N . GLU A 1 167 ? -5.948 12.079 -3.451 1.00 23.02 159 GLU A N 1
ATOM 1249 C CA A GLU A 1 167 ? -4.554 12.442 -3.665 0.46 25.81 159 GLU A CA 1
ATOM 1250 C CA B GLU A 1 167 ? -4.562 12.463 -3.665 0.54 25.31 159 GLU A CA 1
ATOM 1251 C C . GLU A 1 167 ? -4.262 12.578 -5.154 1.00 21.98 159 GLU A C 1
ATOM 1252 O O . GLU A 1 167 ? -4.715 11.760 -5.969 1.00 24.95 159 GLU A O 1
ATOM 1263 N N . ILE A 1 168 ? -3.516 13.627 -5.503 1.00 22.45 160 ILE A N 1
ATOM 1264 C CA . ILE A 1 168 ? -3.081 13.893 -6.869 1.00 21.93 160 ILE A CA 1
ATOM 1265 C C . ILE A 1 168 ? -1.608 13.552 -7.057 1.00 20.00 160 ILE A C 1
ATOM 1266 O O . ILE A 1 168 ? -1.215 13.002 -8.090 1.00 18.24 160 ILE A O 1
ATOM 1271 N N . LYS A 1 169 ? -0.780 13.900 -6.075 1.00 21.31 161 LYS A N 1
ATOM 1272 C CA . LYS A 1 169 ? 0.663 13.761 -6.196 1.00 20.10 161 LYS A CA 1
ATOM 1273 C C . LYS A 1 169 ? 1.045 12.308 -6.433 1.00 18.42 161 LYS A C 1
ATOM 1274 O O . LYS A 1 169 ? 0.632 11.412 -5.692 1.00 19.98 161 LYS A O 1
ATOM 1280 N N . GLY A 1 170 ? 1.850 12.080 -7.472 1.00 18.05 162 GLY A N 1
ATOM 1281 C CA . GLY A 1 170 ? 2.334 10.760 -7.801 1.00 17.74 162 GLY A CA 1
ATOM 1282 C C . GLY A 1 170 ? 1.341 9.875 -8.517 1.00 17.11 162 GLY A C 1
ATOM 1283 O O . GLY A 1 170 ? 1.688 8.734 -8.852 1.00 21.80 162 GLY A O 1
ATOM 1284 N N . LYS A 1 171 ? 0.129 10.356 -8.763 1.00 16.31 163 LYS A N 1
ATOM 1285 C CA . LYS A 1 171 ? -0.919 9.549 -9.368 1.00 16.46 163 LYS A CA 1
ATOM 1286 C C . LYS A 1 171 ? -0.852 9.649 -10.884 1.00 14.99 163 LYS A C 1
ATOM 1287 O O . LYS A 1 171 ? -0.296 10.597 -11.446 1.00 18.31 163 LYS A O 1
ATOM 1293 N N . ASP A 1 172 ? -1.439 8.657 -11.544 1.00 14.59 164 ASP A N 1
ATOM 1294 C CA . ASP A 1 172 ? -1.558 8.657 -12.995 1.00 14.19 164 ASP A CA 1
ATOM 1295 C C . ASP A 1 172 ? -2.938 9.166 -13.378 1.00 14.80 164 ASP A C 1
ATOM 1296 O O . ASP A 1 172 ? -3.952 8.633 -12.916 1.00 15.37 164 ASP A O 1
ATOM 1301 N N . VAL A 1 173 ? -2.975 10.217 -14.193 1.00 12.88 165 VAL A N 1
ATOM 1302 C CA . VAL A 1 173 ? -4.215 10.907 -14.511 1.00 13.08 165 VAL A CA 1
ATOM 1303 C C . VAL A 1 173 ? -4.377 10.947 -16.019 1.00 12.38 165 VAL A C 1
ATOM 1304 O O . VAL A 1 173 ? -3.440 11.311 -16.739 1.00 13.72 165 VAL A O 1
ATOM 1308 N N . ALA A 1 174 ? -5.564 10.585 -16.500 1.00 13.04 166 ALA A N 1
ATOM 1309 C CA . ALA A 1 174 ? -5.894 10.642 -17.920 1.00 11.26 166 ALA A CA 1
ATOM 1310 C C . ALA A 1 174 ? -6.960 11.705 -18.130 1.00 12.47 166 ALA A C 1
ATOM 1311 O O . ALA A 1 174 ? -8.022 11.658 -17.499 1.00 14.15 166 ALA A O 1
ATOM 1313 N N . ILE A 1 175 ? -6.663 12.675 -18.996 1.00 12.90 167 ILE A N 1
ATOM 1314 C CA A ILE A 1 175 ? -7.583 13.749 -19.356 0.63 12.68 167 ILE A CA 1
ATOM 1315 C CA B ILE A 1 175 ? -7.594 13.734 -19.354 0.37 12.52 167 ILE A CA 1
ATOM 1316 C C . ILE A 1 175 ? -8.041 13.497 -20.787 1.00 13.17 167 ILE A C 1
ATOM 1317 O O . ILE A 1 175 ? -7.218 13.448 -21.705 1.00 13.65 167 ILE A O 1
ATOM 1326 N N . ILE A 1 176 ? -9.340 13.318 -20.969 1.00 13.65 168 ILE A N 1
ATOM 1327 C CA . ILE A 1 176 ? -9.897 13.014 -22.276 1.00 13.79 168 ILE A CA 1
ATOM 1328 C C . ILE A 1 176 ? -10.595 14.278 -22.741 1.00 14.36 168 ILE A C 1
ATOM 1329 O O . ILE A 1 176 ? -11.585 14.704 -22.134 1.00 14.29 168 ILE A O 1
ATOM 1334 N N . GLY A 1 177 ? -10.064 14.881 -23.803 1.00 14.43 169 GLY A N 1
ATOM 1335 C CA . GLY A 1 177 ? -10.454 16.221 -24.221 1.00 14.55 169 GLY A CA 1
ATOM 1336 C C . GLY A 1 177 ? -9.316 17.198 -24.011 1.00 14.76 169 GLY A C 1
ATOM 1337 O O . GLY A 1 177 ? -8.758 17.282 -22.911 1.00 14.75 169 GLY A O 1
ATOM 1338 N N . ALA A 1 178 ? -8.964 17.961 -25.045 1.00 15.64 170 ALA A N 1
ATOM 1339 C CA . ALA A 1 178 ? -7.786 18.818 -25.021 1.00 15.92 170 ALA A CA 1
ATOM 1340 C C . ALA A 1 178 ? -8.142 20.269 -25.311 1.00 16.09 170 ALA A C 1
ATOM 1341 O O . ALA A 1 178 ? -7.377 20.994 -25.954 1.00 18.02 170 ALA A O 1
ATOM 1343 N N . SER A 1 179 ? -9.295 20.727 -24.836 1.00 15.99 171 SER A N 1
ATOM 1344 C CA . SER A 1 179 ? -9.727 22.072 -25.199 1.00 16.03 171 SER A CA 1
ATOM 1345 C C . SER A 1 179 ? -8.952 23.125 -24.420 1.00 20.41 171 SER A C 1
ATOM 1346 O O . SER A 1 179 ? -8.374 22.870 -23.357 1.00 18.06 171 SER A O 1
ATOM 1349 N N . ASN A 1 180 ? -8.949 24.337 -24.975 1.00 20.26 172 ASN A N 1
ATOM 1350 C CA . ASN A 1 180 ? -8.265 25.442 -24.326 1.00 23.03 172 ASN A CA 1
ATOM 1351 C C . ASN A 1 180 ? -8.924 25.822 -23.004 1.00 20.30 172 ASN A C 1
ATOM 1352 O O . ASN A 1 180 ? -8.256 26.370 -22.121 1.00 31.94 172 ASN A O 1
ATOM 1357 N N . ILE A 1 181 ? -10.227 25.547 -22.843 1.00 22.66 173 ILE A N 1
ATOM 1358 C CA . ILE A 1 181 ? -10.984 26.001 -21.675 1.00 30.23 173 ILE A CA 1
ATOM 1359 C C . ILE A 1 181 ? -11.195 24.921 -20.614 1.00 24.77 173 ILE A C 1
ATOM 1360 O O . ILE A 1 181 ? -11.611 25.247 -19.487 1.00 23.27 173 ILE A O 1
ATOM 1365 N N . ILE A 1 182 ? -10.937 23.654 -20.934 1.00 18.45 174 ILE A N 1
ATOM 1366 C CA . ILE A 1 182 ? -11.082 22.572 -19.959 1.00 17.59 174 ILE A CA 1
ATOM 1367 C C . ILE A 1 182 ? -9.827 21.707 -19.914 1.00 15.27 174 ILE A C 1
ATOM 1368 O O . ILE A 1 182 ? -9.073 21.742 -18.939 1.00 15.05 174 ILE A O 1
ATOM 1373 N N . GLY A 1 183 ? -9.588 20.919 -20.968 1.00 14.35 175 GLY A N 1
ATOM 1374 C CA . GLY A 1 183 ? -8.598 19.849 -20.868 1.00 15.22 175 GLY A CA 1
ATOM 1375 C C . GLY A 1 183 ? -7.179 20.342 -20.663 1.00 14.56 175 GLY A C 1
ATOM 1376 O O . GLY A 1 183 ? -6.440 19.824 -19.819 1.00 14.28 175 GLY A O 1
ATOM 1377 N N . LYS A 1 184 ? -6.764 21.350 -21.435 1.00 14.60 176 LYS A N 1
ATOM 1378 C CA . LYS A 1 184 ? -5.405 21.855 -21.276 1.00 14.57 176 LYS A CA 1
ATOM 1379 C C . LYS A 1 184 ? -5.164 22.477 -19.905 1.00 12.86 176 LYS A C 1
ATOM 1380 O O . LYS A 1 184 ? -4.207 22.063 -19.232 1.00 15.03 176 LYS A O 1
ATOM 1386 N N . PRO A 1 185 ? -5.982 23.433 -19.432 1.00 14.13 177 PRO A N 1
ATOM 1387 C CA . PRO A 1 185 ? -5.732 23.972 -18.082 1.00 14.72 177 PRO A CA 1
ATOM 1388 C C . PRO A 1 185 ? -5.878 22.927 -16.994 1.00 14.28 177 PRO A C 1
ATOM 1389 O O . PRO A 1 185 ? -5.116 22.955 -16.017 1.00 14.59 177 PRO A O 1
ATOM 1393 N N . LEU A 1 186 ? -6.822 21.989 -17.141 1.00 14.61 178 LEU A N 1
ATOM 1394 C CA . LEU A 1 186 ? -6.937 20.919 -16.150 1.00 15.04 178 LEU A CA 1
ATOM 1395 C C . LEU A 1 186 ? -5.669 20.074 -16.111 1.00 13.71 178 LEU A C 1
ATOM 1396 O O . LEU A 1 186 ? -5.179 19.729 -15.028 1.00 13.82 178 LEU A O 1
ATOM 1401 N N . SER A 1 187 ? -5.109 19.746 -17.285 1.00 14.17 179 SER A N 1
ATOM 1402 C CA . SER A 1 187 ? -3.854 19.003 -17.320 1.00 14.15 179 SER A CA 1
ATOM 1403 C C . SER A 1 187 ? -2.736 19.747 -16.611 1.00 14.41 179 SER A C 1
ATOM 1404 O O . SER A 1 187 ? -1.899 19.137 -15.931 1.00 15.83 179 SER A O 1
ATOM 1407 N N . MET A 1 188 ? -2.727 21.079 -16.721 1.00 15.88 180 MET A N 1
ATOM 1408 C CA . MET A 1 188 ? -1.687 21.850 -16.061 1.00 16.61 180 MET A CA 1
ATOM 1409 C C . MET A 1 188 ? -1.864 21.847 -14.546 1.00 12.33 180 MET A C 1
ATOM 1410 O O . MET A 1 188 ? -0.879 21.705 -13.809 1.00 14.89 180 MET A O 1
ATOM 1415 N N . LEU A 1 189 ? -3.111 21.968 -14.076 1.00 13.26 181 LEU A N 1
ATOM 1416 C CA . LEU A 1 189 ? -3.357 21.900 -12.638 1.00 14.49 181 LEU A CA 1
ATOM 1417 C C . LEU A 1 189 ? -2.963 20.537 -12.088 1.00 13.55 181 LEU A C 1
ATOM 1418 O O . LEU A 1 189 ? -2.362 20.436 -11.019 1.00 15.27 181 LEU A O 1
ATOM 1423 N N . MET A 1 190 ? -3.263 19.473 -12.837 1.00 13.84 182 MET A N 1
ATOM 1424 C CA . MET A 1 190 ? -2.891 18.132 -12.394 1.00 13.30 182 MET A CA 1
ATOM 1425 C C . MET A 1 190 ? -1.378 17.954 -12.356 1.00 13.73 182 MET A C 1
ATOM 1426 O O . MET A 1 190 ? -0.837 17.400 -11.393 1.00 14.50 182 MET A O 1
ATOM 1431 N N . LEU A 1 191 ? -0.677 18.420 -13.396 1.00 14.42 183 LEU A N 1
ATOM 1432 C CA A LEU A 1 191 ? 0.774 18.327 -13.409 0.55 14.04 183 LEU A CA 1
ATOM 1433 C CA B LEU A 1 191 ? 0.781 18.336 -13.409 0.45 14.49 183 LEU A CA 1
ATOM 1434 C C . LEU A 1 191 ? 1.390 19.141 -12.275 1.00 15.28 183 LEU A C 1
ATOM 1435 O O . LEU A 1 191 ? 2.327 18.684 -11.605 1.00 17.65 183 LEU A O 1
ATOM 1444 N N . ASN A 1 192 ? 0.878 20.360 -12.057 1.00 16.97 184 ASN A N 1
ATOM 1445 C CA . ASN A 1 192 ? 1.407 21.214 -11.003 1.00 19.22 184 ASN A CA 1
ATOM 1446 C C . ASN A 1 192 ? 1.237 20.568 -9.635 1.00 17.37 184 ASN A C 1
ATOM 1447 O O . ASN A 1 192 ? 2.062 20.787 -8.738 1.00 21.34 184 ASN A O 1
ATOM 1452 N N . ALA A 1 193 ? 0.192 19.747 -9.466 1.00 16.47 185 ALA A N 1
ATOM 1453 C CA . ALA A 1 193 ? -0.062 19.014 -8.233 1.00 17.11 185 ALA A CA 1
ATOM 1454 C C . ALA A 1 193 ? 0.727 17.711 -8.134 1.00 20.78 185 ALA A C 1
ATOM 1455 O O . ALA A 1 193 ? 0.596 16.992 -7.135 1.00 22.10 185 ALA A O 1
ATOM 1457 N N . GLY A 1 194 ? 1.533 17.381 -9.138 1.00 16.47 186 GLY A N 1
ATOM 1458 C CA . GLY A 1 194 ? 2.405 16.227 -9.056 1.00 15.43 186 GLY A CA 1
ATOM 1459 C C . GLY A 1 194 ? 1.918 14.962 -9.724 1.00 15.58 186 GLY A C 1
ATOM 1460 O O . GLY A 1 194 ? 2.536 13.907 -9.528 1.00 17.52 186 GLY A O 1
ATOM 1461 N N . ALA A 1 195 ? 0.840 15.027 -10.499 1.00 15.30 187 ALA A N 1
ATOM 1462 C CA . ALA A 1 195 ? 0.381 13.854 -11.223 1.00 15.19 187 ALA A CA 1
ATOM 1463 C C . ALA A 1 195 ? 1.193 13.669 -12.502 1.00 13.80 187 ALA A C 1
ATOM 1464 O O . ALA A 1 195 ? 1.791 14.608 -13.039 1.00 15.08 187 ALA A O 1
ATOM 1466 N N . SER A 1 196 ? 1.222 12.425 -12.974 1.00 15.90 188 SER A N 1
ATOM 1467 C CA . SER A 1 196 ? 1.685 12.115 -14.322 1.00 14.58 188 SER A CA 1
ATOM 1468 C C . SER A 1 196 ? 0.456 12.144 -15.214 1.00 13.45 188 SER A C 1
ATOM 1469 O O . SER A 1 196 ? -0.532 11.470 -14.921 1.00 15.66 188 SER A O 1
ATOM 1472 N N . VAL A 1 197 ? 0.478 12.964 -16.259 1.00 13.14 189 VAL A N 1
ATOM 1473 C CA . VAL A 1 197 ? -0.758 13.351 -16.933 1.00 12.17 189 VAL A CA 1
ATOM 1474 C C . VAL A 1 197 ? -0.685 12.966 -18.397 1.00 14.72 189 VAL A C 1
ATOM 1475 O O . VAL A 1 197 ? 0.304 13.263 -19.076 1.00 16.58 189 VAL A O 1
ATOM 1479 N N . SER A 1 198 ? -1.743 12.337 -18.887 1.00 12.83 190 SER A N 1
ATOM 1480 C CA A SER A 1 198 ? -1.912 12.071 -20.308 0.68 13.56 190 SER A CA 1
ATOM 1481 C CA B SER A 1 198 ? -1.905 12.080 -20.309 0.32 13.48 190 SER A CA 1
ATOM 1482 C C . SER A 1 198 ? -3.113 12.852 -20.811 1.00 13.49 190 SER A C 1
ATOM 1483 O O . SER A 1 198 ? -4.145 12.919 -20.137 1.00 15.18 190 SER A O 1
ATOM 1488 N N . VAL A 1 199 ? -2.965 13.468 -21.978 1.00 12.96 191 VAL A N 1
ATOM 1489 C CA . VAL A 1 199 ? -4.041 14.237 -22.585 1.00 12.81 191 VAL A CA 1
ATOM 1490 C C . VAL A 1 199 ? -4.386 13.564 -23.901 1.00 13.62 191 VAL A C 1
ATOM 1491 O O . VAL A 1 199 ? -3.522 13.415 -24.779 1.00 13.78 191 VAL A O 1
ATOM 1495 N N . CYS A 1 200 ? -5.641 13.140 -24.018 1.00 13.15 192 CYS A N 1
ATOM 1496 C CA . CYS A 1 200 ? -6.147 12.434 -25.187 1.00 14.73 192 CYS A CA 1
ATOM 1497 C C . CYS A 1 200 ? -7.265 13.240 -25.825 1.00 14.09 192 CYS A C 1
ATOM 1498 O O . CYS A 1 200 ? -7.792 14.180 -25.238 1.00 14.95 192 CYS A O 1
ATOM 1501 N N . HIS A 1 201 ? -7.672 12.820 -27.017 1.00 15.18 193 HIS A N 1
ATOM 1502 C CA . HIS A 1 201 ? -8.649 13.578 -27.799 1.00 14.96 193 HIS A CA 1
ATOM 1503 C C . HIS A 1 201 ? -9.100 12.705 -28.966 1.00 16.53 193 HIS A C 1
ATOM 1504 O O . HIS A 1 201 ? -8.812 11.504 -29.012 1.00 17.85 193 HIS A O 1
ATOM 1511 N N . ILE A 1 202 ? -9.785 13.330 -29.930 1.00 16.91 194 ILE A N 1
ATOM 1512 C CA . ILE A 1 202 ? -10.422 12.604 -31.029 1.00 19.35 194 ILE A CA 1
ATOM 1513 C C . ILE A 1 202 ? -9.417 11.800 -31.851 1.00 22.97 194 ILE A C 1
ATOM 1514 O O . ILE A 1 202 ? -9.775 10.777 -32.456 1.00 21.70 194 ILE A O 1
ATOM 1519 N N . LEU A 1 203 ? -8.154 12.228 -31.890 1.00 18.21 195 LEU A N 1
ATOM 1520 C CA . LEU A 1 203 ? -7.145 11.551 -32.695 1.00 17.79 195 LEU A CA 1
ATOM 1521 C C . LEU A 1 203 ? -6.362 10.494 -31.923 1.00 18.52 195 LEU A C 1
ATOM 1522 O O . LEU A 1 203 ? -5.446 9.890 -32.491 1.00 21.70 195 LEU A O 1
ATOM 1527 N N . THR A 1 204 ? -6.706 10.234 -30.664 1.00 17.18 196 THR A N 1
ATOM 1528 C CA . THR A 1 204 ? -5.987 9.222 -29.898 1.00 17.40 196 THR A CA 1
ATOM 1529 C C . THR A 1 204 ? -6.321 7.829 -30.412 1.00 18.42 196 THR A C 1
ATOM 1530 O O . THR A 1 204 ? -7.495 7.486 -30.591 1.00 22.03 196 THR A O 1
ATOM 1534 N N . LYS A 1 205 ? -5.286 7.020 -30.641 1.00 17.95 197 LYS A N 1
ATOM 1535 C CA . LYS A 1 205 ? -5.506 5.688 -31.195 1.00 18.17 197 LYS A CA 1
ATOM 1536 C C . LYS A 1 205 ? -6.272 4.795 -30.229 1.00 20.04 197 LYS A C 1
ATOM 1537 O O . LYS A 1 205 ? -7.162 4.040 -30.643 1.00 22.63 197 LYS A O 1
ATOM 1543 N N . ASP A 1 206 ? -5.924 4.836 -28.944 1.00 18.98 198 ASP A N 1
ATOM 1544 C CA . ASP A 1 206 ? -6.511 3.902 -27.981 1.00 18.37 198 ASP A CA 1
ATOM 1545 C C . ASP A 1 206 ? -6.596 4.604 -26.627 1.00 17.96 198 ASP A C 1
ATOM 1546 O O . ASP A 1 206 ? -5.689 4.492 -25.800 1.00 19.55 198 ASP A O 1
ATOM 1551 N N . ILE A 1 207 ? -7.715 5.292 -26.394 1.00 16.75 199 ILE A N 1
ATOM 1552 C CA A ILE A 1 207 ? -7.930 5.982 -25.125 0.48 15.48 199 ILE A CA 1
ATOM 1553 C CA B ILE A 1 207 ? -7.861 5.984 -25.118 0.52 15.42 199 ILE A CA 1
ATOM 1554 C C . ILE A 1 207 ? -7.870 5.009 -23.952 1.00 16.30 199 ILE A C 1
ATOM 1555 O O . ILE A 1 207 ? -7.419 5.359 -22.853 1.00 16.02 199 ILE A O 1
ATOM 1564 N N . SER A 1 208 ? -8.331 3.767 -24.160 1.00 17.20 200 SER A N 1
ATOM 1565 C CA A SER A 1 208 ? -8.377 2.814 -23.057 0.69 14.58 200 SER A CA 1
ATOM 1566 C CA B SER A 1 208 ? -8.377 2.798 -23.071 0.31 15.78 200 SER A CA 1
ATOM 1567 C C . SER A 1 208 ? -6.987 2.462 -22.545 1.00 16.66 200 SER A C 1
ATOM 1568 O O . SER A 1 208 ? -6.842 2.090 -21.376 1.00 17.37 200 SER A O 1
ATOM 1573 N N . PHE A 1 209 ? -5.955 2.573 -23.393 1.00 17.18 201 PHE A N 1
ATOM 1574 C CA . PHE A 1 209 ? -4.595 2.372 -22.896 1.00 17.29 201 PHE A CA 1
ATOM 1575 C C . PHE A 1 209 ? -4.320 3.314 -21.736 1.00 16.42 201 PHE A C 1
ATOM 1576 O O . PHE A 1 209 ? -3.789 2.909 -20.691 1.00 17.75 201 PHE A O 1
ATOM 1584 N N . TYR A 1 210 ? -4.690 4.581 -21.905 1.00 15.37 202 TYR A N 1
ATOM 1585 C CA . TYR A 1 210 ? -4.448 5.588 -20.885 1.00 15.65 202 TYR A CA 1
ATOM 1586 C C . TYR A 1 210 ? -5.429 5.469 -19.731 1.00 15.64 202 TYR A C 1
ATOM 1587 O O . TYR A 1 210 ? -5.030 5.592 -18.568 1.00 16.95 202 TYR A O 1
ATOM 1596 N N . THR A 1 211 ? -6.709 5.203 -20.018 1.00 15.08 203 THR A N 1
ATOM 1597 C CA . THR A 1 211 ? -7.686 5.203 -18.931 1.00 15.01 203 THR A CA 1
ATOM 1598 C C . THR A 1 211 ? -7.547 3.983 -18.028 1.00 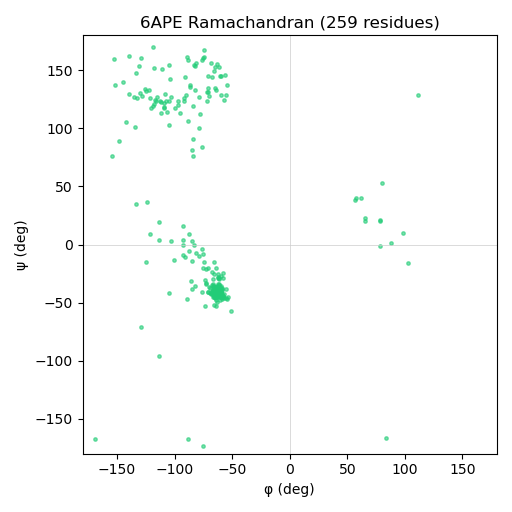15.59 203 THR A C 1
ATOM 1599 O O . THR A 1 211 ? -7.764 4.092 -16.819 1.00 16.20 203 THR A O 1
ATOM 1603 N N . GLN A 1 212 ? -7.177 2.824 -18.577 1.00 16.42 204 GLN A N 1
ATOM 1604 C CA . GLN A 1 212 ? -7.062 1.634 -17.735 1.00 16.76 204 GLN A CA 1
ATOM 1605 C C . GLN A 1 212 ? -5.918 1.737 -16.738 1.00 19.83 204 GLN A C 1
ATOM 1606 O O . GLN A 1 212 ? -5.962 1.080 -15.696 1.00 23.19 204 GLN A O 1
ATOM 1612 N N . ASN A 1 213 ? -4.911 2.566 -17.027 1.00 18.01 205 ASN A N 1
ATOM 1613 C CA . ASN A 1 213 ? -3.787 2.807 -16.132 1.00 17.79 205 ASN A CA 1
ATOM 1614 C C . ASN A 1 213 ? -4.079 3.886 -15.097 1.00 19.82 205 ASN A C 1
ATOM 1615 O O . ASN A 1 213 ? -3.339 4.012 -14.113 1.00 19.82 205 ASN A O 1
ATOM 1620 N N . ALA A 1 214 ? -5.133 4.670 -15.284 1.00 15.29 206 ALA A N 1
ATOM 1621 C CA . ALA A 1 214 ? -5.262 5.921 -14.558 1.00 14.70 206 ALA A CA 1
ATOM 1622 C C . ALA A 1 214 ? -5.921 5.745 -13.199 1.00 16.35 206 ALA A C 1
ATOM 1623 O O . ALA A 1 214 ? -6.921 5.040 -13.057 1.00 16.91 206 ALA A O 1
ATOM 1625 N N . ASP A 1 215 ? -5.362 6.427 -12.204 1.00 14.43 207 ASP A N 1
ATOM 1626 C CA . ASP A 1 215 ? -6.043 6.575 -10.927 1.00 16.86 207 ASP A CA 1
ATOM 1627 C C . ASP A 1 215 ? -7.204 7.551 -11.006 1.00 15.55 207 ASP A C 1
ATOM 1628 O O . ASP A 1 215 ? -8.154 7.437 -10.224 1.00 17.40 207 ASP A O 1
ATOM 1633 N N . ILE A 1 216 ? -7.114 8.549 -11.884 1.00 14.92 208 ILE A N 1
ATOM 1634 C CA . ILE A 1 216 ? -8.142 9.570 -12.049 1.00 15.38 208 ILE A CA 1
ATOM 1635 C C . ILE A 1 216 ? -8.363 9.754 -13.540 1.00 13.59 208 ILE A C 1
ATOM 1636 O O . ILE A 1 216 ? -7.399 9.938 -14.286 1.00 14.80 208 ILE A O 1
ATOM 1641 N N . VAL A 1 217 ? -9.618 9.652 -13.980 1.00 13.89 209 VAL A N 1
ATOM 1642 C CA . VAL A 1 217 ? -10.002 9.912 -15.367 1.00 12.55 209 VAL A CA 1
ATOM 1643 C C . VAL A 1 217 ? -10.940 11.108 -15.361 1.00 14.02 209 VAL A C 1
ATOM 1644 O O . VAL A 1 217 ? -11.964 11.092 -14.672 1.00 14.89 209 VAL A O 1
ATOM 1648 N N . CYS A 1 218 ? -10.587 12.148 -16.118 1.00 13.60 210 CYS A N 1
ATOM 1649 C CA . CYS A 1 218 ? -11.457 13.305 -16.325 1.00 13.74 210 CYS A CA 1
ATOM 1650 C C . CYS A 1 218 ? -11.786 13.369 -17.806 1.00 13.66 210 CYS A C 1
ATOM 1651 O O . CYS A 1 218 ? -10.878 13.412 -18.638 1.00 16.30 210 CYS A O 1
ATOM 1654 N N . VAL A 1 219 ? -13.070 13.383 -18.135 1.00 13.03 211 VAL A N 1
ATOM 1655 C CA . VAL A 1 219 ? -13.490 13.371 -19.528 1.00 11.79 211 VAL A CA 1
ATOM 1656 C C . VAL A 1 219 ? -14.420 14.548 -19.783 1.00 13.95 211 VAL A C 1
ATOM 1657 O O . VAL A 1 219 ? -15.351 14.797 -19.012 1.00 14.57 211 VAL A O 1
ATOM 1661 N N . GLY A 1 220 ? -14.171 15.251 -20.876 1.00 14.28 212 GLY A N 1
ATOM 1662 C CA . GLY A 1 220 ? -15.011 16.366 -21.249 1.00 15.19 212 GLY A CA 1
ATOM 1663 C C . GLY A 1 220 ? -14.943 16.590 -22.739 1.00 17.45 212 GLY A C 1
ATOM 1664 O O . GLY A 1 220 ? -14.266 17.516 -23.207 1.00 20.59 212 GLY A O 1
ATOM 1665 N N . VAL A 1 221 ? -15.627 15.737 -23.498 1.00 16.33 213 VAL A N 1
ATOM 1666 C CA . VAL A 1 221 ? -15.663 15.888 -24.949 1.00 17.67 213 VAL A CA 1
ATOM 1667 C C . VAL A 1 221 ? -17.064 15.977 -25.520 1.00 22.02 213 VAL A C 1
ATOM 1668 O O . VAL A 1 221 ? -17.220 16.382 -26.686 1.00 23.55 213 VAL A O 1
ATOM 1672 N N . GLY A 1 222 ? -18.115 15.626 -24.788 1.00 17.66 214 GLY A N 1
ATOM 1673 C CA . GLY A 1 222 ? -19.448 15.705 -25.338 1.00 18.57 214 GLY A CA 1
ATOM 1674 C C . GLY A 1 222 ? -19.772 14.522 -26.222 1.00 21.81 214 GLY A C 1
ATOM 1675 O O . GLY A 1 222 ? -20.184 14.673 -27.379 1.00 22.97 214 GLY A O 1
ATOM 1676 N N . LYS A 1 223 ? -19.578 13.325 -25.684 1.00 19.83 215 LYS A N 1
ATOM 1677 C CA . LYS A 1 223 ? -19.923 12.099 -26.377 1.00 21.49 215 LYS A CA 1
ATOM 1678 C C . LYS A 1 223 ? -20.480 11.104 -25.369 1.00 18.61 215 LYS A C 1
ATOM 1679 O O . LYS A 1 223 ? -19.717 10.537 -24.579 1.00 18.80 215 LYS A O 1
ATOM 1685 N N . PRO A 1 224 ? -21.792 10.879 -25.359 1.00 19.12 216 PRO A N 1
ATOM 1686 C CA . PRO A 1 224 ? -22.385 9.946 -24.391 1.00 19.19 216 PRO A CA 1
ATOM 1687 C C . PRO A 1 224 ? -21.734 8.570 -24.442 1.00 21.64 216 PRO A C 1
ATOM 1688 O O . PRO A 1 224 ? -21.440 8.040 -25.514 1.00 21.44 216 PRO A O 1
ATOM 1692 N N . ASP A 1 225 ? -21.490 8.004 -23.257 1.00 21.87 217 ASP A N 1
ATOM 1693 C CA . ASP A 1 225 ? -20.999 6.635 -23.090 1.00 22.04 217 ASP A CA 1
ATOM 1694 C C . ASP A 1 225 ? -19.601 6.420 -23.648 1.00 22.78 217 ASP A C 1
ATOM 1695 O O . ASP A 1 225 ? -19.210 5.280 -23.915 1.00 23.31 217 ASP A O 1
ATOM 1700 N N . LEU A 1 226 ? -18.827 7.484 -23.837 1.00 19.07 218 LEU A N 1
ATOM 1701 C CA . LEU A 1 226 ? -17.462 7.308 -24.314 1.00 18.56 218 LEU A CA 1
ATOM 1702 C C . LEU A 1 226 ? -16.630 6.515 -23.317 1.00 19.48 218 LEU A C 1
ATOM 1703 O O . LEU A 1 226 ? -15.858 5.632 -23.710 1.00 22.86 218 LEU A O 1
ATOM 1708 N N . ILE A 1 227 ? -16.762 6.814 -22.028 1.00 16.18 219 ILE A N 1
ATOM 1709 C CA . ILE A 1 227 ? -15.992 6.134 -20.994 1.00 16.27 219 ILE A CA 1
ATOM 1710 C C . ILE A 1 227 ? -16.841 5.005 -20.431 1.00 18.67 219 ILE A C 1
ATOM 1711 O O . ILE A 1 227 ? -17.855 5.239 -19.762 1.00 18.70 219 ILE A O 1
ATOM 1716 N N . LYS A 1 228 ? -16.409 3.781 -20.684 1.00 16.12 220 LYS A N 1
ATOM 1717 C CA A LYS A 1 228 ? -17.115 2.605 -20.208 0.54 16.04 220 LYS A CA 1
ATOM 1718 C CA B LYS A 1 228 ? -17.079 2.561 -20.253 0.46 16.27 220 LYS A CA 1
ATOM 1719 C C . LYS A 1 228 ? -16.379 1.992 -19.025 1.00 15.80 220 LYS A C 1
ATOM 1720 O O . LYS A 1 228 ? -15.196 2.235 -18.800 1.00 17.04 220 LYS A O 1
ATOM 1731 N N . ALA A 1 229 ? -17.117 1.188 -18.250 1.00 17.08 221 ALA A N 1
ATOM 1732 C CA . ALA A 1 229 ? -16.531 0.565 -17.062 1.00 17.32 221 ALA A CA 1
ATOM 1733 C C . ALA A 1 229 ? -15.280 -0.238 -17.400 1.00 17.43 221 ALA A C 1
ATOM 1734 O O . ALA A 1 229 ? -14.311 -0.237 -16.629 1.00 19.34 221 ALA A O 1
ATOM 1736 N N . SER A 1 230 ? -15.284 -0.933 -18.540 1.00 18.82 222 SER A N 1
ATOM 1737 C CA A SER A 1 230 ? -14.155 -1.767 -18.943 0.63 19.41 222 SER A CA 1
ATOM 1738 C CA B SER A 1 230 ? -14.147 -1.770 -18.910 0.37 19.87 222 SER A CA 1
ATOM 1739 C C . SER A 1 230 ? -12.904 -0.963 -19.269 1.00 21.94 222 SER A C 1
ATOM 1740 O O . SER A 1 230 ? -11.832 -1.553 -19.443 1.00 21.99 222 SER A O 1
ATOM 1745 N N . MET A 1 231 ? -13.014 0.351 -19.361 1.00 16.66 223 MET A N 1
ATOM 1746 C CA . MET A 1 231 ? -11.883 1.227 -19.629 1.00 17.72 223 MET A CA 1
ATOM 1747 C C . MET A 1 231 ? -11.234 1.741 -18.356 1.00 17.95 223 MET A C 1
ATOM 1748 O O . MET A 1 231 ? -10.248 2.483 -18.437 1.00 17.23 223 MET A O 1
ATOM 1753 N N . LEU A 1 232 ? -11.747 1.362 -17.192 1.00 15.42 224 LEU A N 1
ATOM 1754 C CA . LEU A 1 232 ? -11.335 1.950 -15.931 1.00 17.10 224 LEU A CA 1
ATOM 1755 C C . LEU A 1 232 ? -10.556 0.962 -15.081 1.00 18.93 224 LEU A C 1
ATOM 1756 O O . LEU A 1 232 ? -10.754 -0.256 -15.162 1.00 21.31 224 LEU A O 1
ATOM 1761 N N . LYS A 1 233 ? -9.667 1.517 -14.273 1.00 19.60 225 LYS A N 1
ATOM 1762 C CA A LYS A 1 233 ? -8.985 0.773 -13.226 0.56 21.36 225 LYS A CA 1
ATOM 1763 C CA B LYS A 1 233 ? -9.000 0.748 -13.239 0.44 21.40 225 LYS A CA 1
ATOM 1764 C C . LYS A 1 233 ? -9.928 0.617 -12.040 1.00 21.31 225 LYS A C 1
ATOM 1765 O O . LYS A 1 233 ? -10.631 1.559 -11.673 1.00 20.39 225 LYS A O 1
ATOM 1776 N N . LYS A 1 234 ? -9.956 -0.575 -11.441 1.00 21.59 226 LYS A N 1
ATOM 1777 C CA . LYS A 1 234 ? -10.785 -0.755 -10.255 1.00 22.25 226 LYS A CA 1
ATOM 1778 C C . LYS A 1 234 ? -10.408 0.276 -9.196 1.00 22.85 226 LYS A C 1
ATOM 1779 O O . LYS A 1 234 ? -9.230 0.450 -8.872 1.00 22.52 226 LYS A O 1
ATOM 1785 N N . GLY A 1 235 ? -11.413 0.982 -8.673 1.00 19.32 227 GLY A N 1
ATOM 1786 C CA . GLY A 1 235 ? -11.193 2.015 -7.679 1.00 18.32 227 GLY A CA 1
ATOM 1787 C C . GLY A 1 235 ? -10.920 3.402 -8.232 1.00 18.91 227 GLY A C 1
ATOM 1788 O O . GLY A 1 235 ? -10.712 4.334 -7.442 1.00 21.72 227 GLY A O 1
ATOM 1789 N N . ALA A 1 236 ? -10.925 3.567 -9.552 1.00 18.40 228 ALA A N 1
ATOM 1790 C CA . ALA A 1 236 ? -10.585 4.846 -10.167 1.00 16.94 228 ALA A CA 1
ATOM 1791 C C . ALA A 1 236 ? -11.543 5.951 -9.743 1.00 16.16 228 ALA A C 1
ATOM 1792 O O . ALA A 1 236 ? -12.717 5.719 -9.424 1.00 17.57 228 ALA A O 1
ATOM 1794 N N . VAL A 1 237 ? -11.018 7.168 -9.764 1.00 15.90 229 VAL A N 1
ATOM 1795 C CA . VAL A 1 237 ? -11.809 8.387 -9.601 1.00 15.91 229 VAL A CA 1
ATOM 1796 C C . VAL A 1 237 ? -12.214 8.854 -10.988 1.00 15.74 229 VAL A C 1
ATOM 1797 O O . VAL A 1 237 ? -11.359 8.997 -11.867 1.00 16.37 229 VAL A O 1
ATOM 1801 N N . VAL A 1 238 ? -13.512 9.058 -11.198 1.00 14.39 230 VAL A N 1
ATOM 1802 C CA . VAL A 1 238 ? -14.055 9.393 -12.510 1.00 15.04 230 VAL A CA 1
ATOM 1803 C C . VAL A 1 238 ? -14.756 10.744 -12.430 1.00 14.53 230 VAL A C 1
ATOM 1804 O O . VAL A 1 238 ? -15.756 10.891 -11.713 1.00 15.31 230 VAL A O 1
ATOM 1808 N N . VAL A 1 239 ? -14.243 11.713 -13.181 1.00 13.89 231 VAL A N 1
ATOM 1809 C CA . VAL A 1 239 ? -14.789 13.067 -13.228 1.00 12.77 231 VAL A CA 1
ATOM 1810 C C . VAL A 1 239 ? -15.383 13.288 -14.616 1.00 13.61 231 VAL A C 1
ATOM 1811 O O . VAL 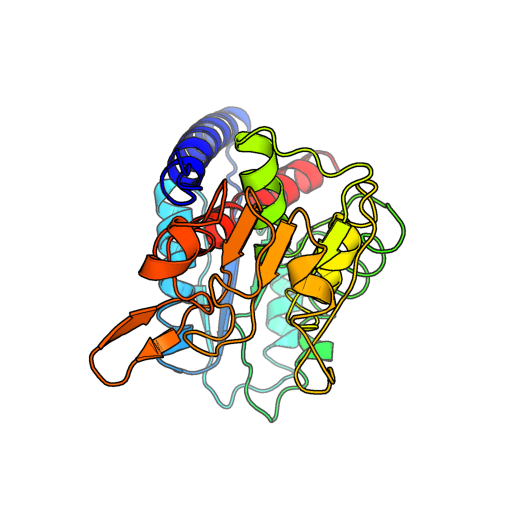A 1 239 ? -14.659 13.313 -15.618 1.00 14.92 231 VAL A O 1
ATOM 1815 N N . ASP A 1 240 ? -16.701 13.432 -14.674 1.00 14.47 232 ASP A N 1
ATOM 1816 C CA . ASP A 1 240 ? -17.445 13.501 -15.934 1.00 14.22 232 ASP A CA 1
ATOM 1817 C C . ASP A 1 240 ? -17.838 14.954 -16.158 1.00 14.34 232 ASP A C 1
ATOM 1818 O O . ASP A 1 240 ? -18.766 15.465 -15.526 1.00 16.92 232 ASP A O 1
ATOM 1823 N N . ILE A 1 241 ? -17.107 15.613 -17.058 1.00 14.22 233 ILE A N 1
ATOM 1824 C CA . ILE A 1 241 ? -17.334 17.021 -17.380 1.00 15.12 233 ILE A CA 1
ATOM 1825 C C . ILE A 1 241 ? -18.309 17.173 -18.535 1.00 17.16 233 ILE A C 1
ATOM 1826 O O . ILE A 1 241 ? -18.784 18.290 -18.799 1.00 19.27 233 ILE A O 1
ATOM 1831 N N . GLY A 1 242 ? -18.652 16.090 -19.222 1.00 16.46 234 GLY A N 1
ATOM 1832 C CA . GLY A 1 242 ? -19.586 16.200 -20.328 1.00 17.54 234 GLY A CA 1
ATOM 1833 C C . GLY A 1 242 ? -20.980 16.563 -19.847 1.00 18.47 234 GLY A C 1
ATOM 1834 O O . GLY A 1 242 ? -21.435 16.128 -18.787 1.00 20.50 234 GLY A O 1
ATOM 1835 N N . ILE A 1 243 ? -21.676 17.365 -20.648 1.00 21.88 235 ILE A N 1
ATOM 1836 C CA . ILE A 1 243 ? -23.088 17.648 -20.440 1.00 24.54 235 ILE A CA 1
ATOM 1837 C C . ILE A 1 243 ? -23.740 17.508 -21.809 1.00 29.14 235 ILE A C 1
ATOM 1838 O O . ILE A 1 243 ? -23.625 18.401 -22.657 1.00 30.83 235 ILE A O 1
ATOM 1843 N N . ASN A 1 244 ? -24.385 16.372 -22.042 1.00 22.99 236 ASN A N 1
ATOM 1844 C CA . ASN A 1 244 ? -24.971 16.040 -23.335 1.00 23.09 236 ASN A CA 1
ATOM 1845 C C . ASN A 1 244 ? -26.484 16.098 -23.220 1.00 24.98 236 ASN A C 1
ATOM 1846 O O . ASN A 1 244 ? -27.085 15.335 -22.455 1.00 27.33 236 ASN A O 1
ATOM 1851 N N . HIS A 1 245 ? -27.094 16.996 -23.988 1.00 38.96 237 HIS A N 1
ATOM 1852 C CA . HIS A 1 245 ? -28.545 17.099 -24.067 1.00 42.41 237 HIS A CA 1
ATOM 1853 C C . HIS A 1 245 ? -29.011 16.158 -25.170 1.00 39.96 237 HIS A C 1
ATOM 1854 O O . HIS A 1 245 ? -28.809 16.436 -26.357 1.00 46.63 237 HIS A O 1
ATOM 1861 N N . LEU A 1 246 ? -29.612 15.039 -24.783 1.00 35.79 238 LEU A N 1
ATOM 1862 C CA . LEU A 1 246 ? -30.068 14.060 -25.755 1.00 32.70 238 LEU A CA 1
ATOM 1863 C C . LEU A 1 246 ? -31.333 14.551 -26.457 1.00 41.86 238 LEU A C 1
ATOM 1864 O O . LEU A 1 246 ? -31.977 15.515 -26.039 1.00 38.67 238 LEU A O 1
ATOM 1869 N N . ASN A 1 247 ? -31.685 13.860 -27.544 1.00 46.46 239 ASN A N 1
ATOM 1870 C CA . ASN A 1 247 ? -32.848 14.256 -28.332 1.00 50.46 239 ASN A CA 1
ATOM 1871 C C . ASN A 1 247 ? -34.133 14.171 -27.516 1.00 49.05 239 ASN A C 1
ATOM 1872 O O . ASN A 1 247 ? -35.050 14.979 -27.704 1.00 50.70 239 ASN A O 1
ATOM 1874 N N . ASP A 1 248 ? -34.220 13.202 -26.607 1.00 44.54 240 ASP A N 1
ATOM 1875 C CA . ASP A 1 248 ? -35.441 12.996 -25.838 1.00 37.57 240 ASP A CA 1
ATOM 1876 C C . ASP A 1 248 ? -35.534 13.887 -24.605 1.00 40.44 240 ASP A C 1
ATOM 1877 O O . ASP A 1 248 ? -36.498 13.758 -23.844 1.00 40.99 240 ASP A O 1
ATOM 1882 N N . GLY A 1 249 ? -34.563 14.772 -24.388 1.00 38.58 241 GLY A N 1
ATOM 1883 C CA . GLY A 1 249 ? -34.571 15.693 -23.277 1.00 37.01 241 GLY A CA 1
ATOM 1884 C C . GLY A 1 249 ? -33.661 15.306 -22.131 1.00 38.95 241 GLY A C 1
ATOM 1885 O O . GLY A 1 249 ? -33.370 16.152 -21.276 1.00 39.42 241 GLY A O 1
ATOM 1886 N N . ARG A 1 250 ? -33.210 14.056 -22.088 1.00 35.60 242 ARG A N 1
ATOM 1887 C CA . ARG A 1 250 ? -32.300 13.632 -21.036 1.00 40.15 242 ARG A CA 1
ATOM 1888 C C . ARG A 1 250 ? -30.969 14.369 -21.132 1.00 41.24 242 ARG A C 1
ATOM 1889 O O . ARG A 1 250 ? -30.546 14.812 -22.204 1.00 42.25 242 ARG A O 1
ATOM 1897 N N . ILE A 1 251 ? -30.310 14.509 -19.987 1.00 37.89 243 ILE A N 1
ATOM 1898 C CA . ILE A 1 251 ? -28.969 15.069 -19.910 1.00 35.15 243 ILE A CA 1
ATOM 1899 C C . ILE A 1 251 ? -28.072 13.993 -19.325 1.00 32.75 243 ILE A C 1
ATOM 1900 O O . ILE A 1 251 ? -28.308 13.525 -18.205 1.00 34.65 243 ILE A O 1
ATOM 1905 N N . VAL A 1 252 ? -27.066 13.579 -20.091 1.00 27.58 244 VAL A N 1
ATOM 1906 C CA . VAL A 1 252 ? -26.143 12.534 -19.669 1.00 24.72 244 VAL A CA 1
ATOM 1907 C C . VAL A 1 252 ? -24.721 13.040 -19.852 1.00 23.46 244 VAL A C 1
ATOM 1908 O O . VAL A 1 252 ? -24.456 13.992 -20.588 1.00 24.18 244 VAL A O 1
ATOM 1912 N N . GLY A 1 253 ? -23.792 12.397 -19.152 1.00 19.16 245 GLY A N 1
ATOM 1913 C CA . GLY A 1 253 ? -22.394 12.748 -19.244 1.00 18.42 245 GLY A CA 1
ATOM 1914 C C . GLY A 1 253 ? -21.705 11.992 -20.365 1.00 16.78 245 GLY A C 1
ATOM 1915 O O . GLY A 1 253 ? -22.336 11.368 -21.223 1.00 20.12 245 GLY A O 1
ATOM 1916 N N . ASP A 1 254 ? -20.380 12.064 -20.349 1.00 15.52 246 ASP A N 1
ATOM 1917 C CA . ASP A 1 254 ? -19.547 11.275 -21.243 1.00 14.64 246 ASP A CA 1
ATOM 1918 C C . ASP A 1 254 ? -19.224 9.898 -20.682 1.00 17.24 246 ASP A C 1
ATOM 1919 O O . ASP A 1 254 ? -18.618 9.085 -21.392 1.00 16.43 246 ASP A O 1
ATOM 1924 N N . VAL A 1 255 ? -19.612 9.613 -19.444 1.00 15.33 247 VAL A N 1
ATOM 1925 C CA . VAL A 1 255 ? -19.353 8.319 -18.814 1.00 14.48 247 VAL A CA 1
ATOM 1926 C C . VAL A 1 255 ? -20.639 7.513 -18.797 1.00 18.46 247 VAL A C 1
ATOM 1927 O O . VAL A 1 255 ? -21.732 8.057 -18.596 1.00 18.51 247 VAL A O 1
ATOM 1931 N N . ASP A 1 256 ? -20.513 6.201 -19.005 1.00 16.76 248 ASP A N 1
ATOM 1932 C CA . ASP A 1 256 ? -21.611 5.265 -18.782 1.00 17.26 248 ASP A CA 1
ATOM 1933 C C . ASP A 1 256 ? -21.735 5.072 -17.273 1.00 19.36 248 ASP A C 1
ATOM 1934 O O . ASP A 1 256 ? -21.196 4.133 -16.683 1.00 19.96 248 ASP A O 1
ATOM 1939 N N . PHE A 1 257 ? -22.460 6.003 -16.640 1.00 18.94 249 PHE A N 1
ATOM 1940 C CA . PHE A 1 257 ? -22.490 6.096 -15.181 1.00 19.72 249 PHE A CA 1
ATOM 1941 C C . PHE A 1 257 ? -22.996 4.807 -14.543 1.00 23.11 249 PHE A C 1
ATOM 1942 O O . PHE A 1 257 ? -22.411 4.312 -13.573 1.00 22.98 249 PHE A O 1
ATOM 1950 N N . THR A 1 258 ? -24.099 4.264 -15.061 1.00 20.56 250 THR A N 1
ATOM 1951 C CA . THR A 1 258 ? -24.726 3.100 -14.441 1.00 24.16 250 THR A CA 1
ATOM 1952 C C . THR A 1 258 ?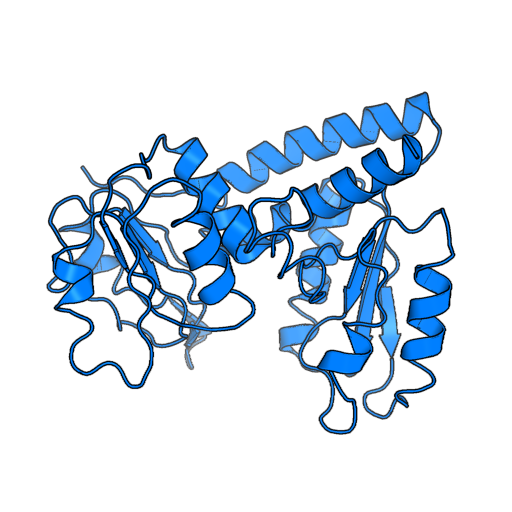 -23.758 1.926 -14.344 1.00 23.89 250 THR A C 1
ATOM 1953 O O . THR A 1 258 ? -23.676 1.269 -13.302 1.00 28.71 250 THR A O 1
ATOM 1957 N N . ASN A 1 259 ? -23.008 1.655 -15.412 1.00 20.79 251 ASN A N 1
ATOM 1958 C CA . ASN A 1 259 ? -22.081 0.527 -15.390 1.00 21.51 251 ASN A CA 1
ATOM 1959 C C . ASN A 1 259 ? -20.747 0.903 -14.758 1.00 20.50 251 ASN A C 1
ATOM 1960 O O . ASN A 1 259 ? -20.151 0.091 -14.038 1.00 20.07 251 ASN A O 1
ATOM 1965 N N . ALA A 1 260 ? -20.259 2.123 -15.014 1.00 18.65 252 ALA A N 1
ATOM 1966 C CA . ALA A 1 260 ? -18.956 2.520 -14.490 1.00 18.31 252 ALA A CA 1
ATOM 1967 C C . ALA A 1 260 ? -18.929 2.535 -12.967 1.00 19.69 252 ALA A C 1
ATOM 1968 O O . ALA A 1 260 ? -17.873 2.316 -12.370 1.00 21.05 252 ALA A O 1
ATOM 1970 N N . GLN A 1 261 ? -20.069 2.773 -12.317 1.00 22.36 253 GLN A N 1
ATOM 1971 C CA . GLN A 1 261 ? -20.066 2.775 -10.858 1.00 24.89 253 GLN A CA 1
ATOM 1972 C C . GLN A 1 261 ? -19.763 1.403 -10.261 1.00 25.86 253 GLN A C 1
ATOM 1973 O O . GLN A 1 261 ? -19.450 1.327 -9.069 1.00 28.53 253 GLN A O 1
ATOM 1979 N N . LYS A 1 262 ? -19.834 0.331 -11.059 1.00 23.07 254 LYS A N 1
ATOM 1980 C CA . LYS A 1 262 ? -19.474 -1.005 -10.595 1.00 23.80 254 LYS A CA 1
ATOM 1981 C C . LYS A 1 262 ? -17.968 -1.198 -10.453 1.00 25.09 254 LYS A C 1
ATOM 1982 O O . LYS A 1 262 ? -17.537 -2.169 -9.820 1.00 26.73 254 LYS A O 1
ATOM 1988 N N . VAL A 1 263 ? -17.164 -0.310 -11.030 1.00 22.28 255 VAL A N 1
ATOM 1989 C CA A VAL A 1 263 ? -15.711 -0.415 -11.012 0.57 23.94 255 VAL A CA 1
ATOM 1990 C CA B VAL A 1 263 ? -15.715 -0.441 -10.956 0.43 23.48 255 VAL A CA 1
ATOM 1991 C C . VAL A 1 263 ? -15.067 0.788 -10.324 1.00 23.39 255 VAL A C 1
ATOM 1992 O O . VAL A 1 263 ? -14.076 0.646 -9.603 1.00 21.26 255 VAL A O 1
ATOM 1999 N N . ALA A 1 264 ? -15.619 1.974 -10.557 1.00 22.30 256 ALA A N 1
ATOM 2000 C CA . ALA A 1 264 ? -15.034 3.199 -10.023 1.00 19.62 256 ALA A CA 1
ATOM 2001 C C . ALA A 1 264 ? -15.113 3.227 -8.501 1.00 18.48 256 ALA A C 1
ATOM 2002 O O . ALA A 1 264 ? -16.042 2.694 -7.891 1.00 23.25 256 ALA A O 1
ATOM 2004 N N . GLY A 1 265 ? -14.130 3.886 -7.888 1.00 18.06 257 GLY A N 1
ATOM 2005 C CA . GLY A 1 265 ? -14.184 4.179 -6.472 1.00 19.15 257 GLY A CA 1
ATOM 2006 C C . GLY A 1 265 ? -14.941 5.459 -6.163 1.00 19.35 257 GLY A C 1
ATOM 2007 O O . GLY A 1 265 ? -15.566 5.579 -5.107 1.00 22.36 257 GLY A O 1
ATOM 2008 N N . PHE A 1 266 ? -14.884 6.427 -7.081 1.00 18.56 258 PHE A N 1
ATOM 2009 C CA . PHE A 1 266 ? -15.535 7.725 -6.929 1.00 18.51 258 PHE A CA 1
ATOM 2010 C C . PHE A 1 266 ? -16.020 8.158 -8.300 1.00 16.02 258 PHE A C 1
ATOM 2011 O O . PHE A 1 266 ? -15.300 7.989 -9.283 1.00 16.69 258 PHE A O 1
ATOM 2019 N N . ILE A 1 267 ? -17.217 8.743 -8.377 1.00 16.99 259 ILE A N 1
ATOM 2020 C CA . ILE A 1 267 ? -17.742 9.136 -9.683 1.00 17.53 259 ILE A CA 1
ATOM 2021 C C . ILE A 1 267 ? -18.686 10.325 -9.534 1.00 16.99 259 ILE A C 1
ATOM 2022 O O . ILE A 1 267 ? -19.527 10.360 -8.631 1.00 16.99 259 ILE A O 1
ATOM 2027 N N . THR A 1 268 ? -18.554 11.290 -10.448 1.00 17.29 260 THR A N 1
ATOM 2028 C CA . THR A 1 268 ? -19.466 12.433 -10.508 1.00 15.59 260 THR A CA 1
ATOM 2029 C C . THR A 1 268 ? -20.730 12.042 -11.262 1.00 19.54 260 THR A C 1
ATOM 2030 O O . THR A 1 268 ? -20.638 11.497 -12.368 1.00 19.56 260 THR A O 1
ATOM 2034 N N . PRO A 1 269 ? -21.911 12.365 -10.746 1.00 18.80 261 PRO A N 1
ATOM 2035 C CA . PRO A 1 269 ? -23.125 12.247 -11.560 1.00 19.17 261 PRO A CA 1
ATOM 2036 C C . PRO A 1 269 ? -23.187 13.382 -12.569 1.00 19.10 261 PRO A C 1
ATOM 2037 O O . PRO A 1 269 ? -22.522 14.410 -12.441 1.00 18.88 261 PRO A O 1
ATOM 2041 N N . VAL A 1 270 ? -23.986 13.168 -13.608 1.00 20.65 262 VAL A N 1
ATOM 2042 C CA . VAL A 1 270 ? -24.344 14.231 -14.543 1.00 20.44 262 VAL A CA 1
ATOM 2043 C C . VAL A 1 270 ? -25.852 14.151 -14.724 1.00 20.81 262 VAL A C 1
ATOM 2044 O O . VAL A 1 270 ? -26.371 13.072 -15.040 1.00 22.85 262 VAL A O 1
ATOM 2048 N N . PRO A 1 271 ? -26.605 15.241 -14.525 1.00 22.43 263 PRO A N 1
ATOM 2049 C CA . PRO A 1 271 ? -26.160 16.566 -14.086 1.00 23.35 263 PRO A CA 1
ATOM 2050 C C . PRO A 1 271 ? -25.847 16.575 -12.594 1.00 23.49 263 PRO A C 1
ATOM 2051 O O . PRO A 1 271 ? -25.854 15.515 -11.985 1.00 22.66 263 PRO A O 1
ATOM 2055 N N . LYS A 1 272 ? -25.554 17.753 -12.040 1.00 22.08 264 LYS A N 1
ATOM 2056 C CA . LYS A 1 272 ? -25.376 17.983 -10.598 1.00 23.51 264 LYS A CA 1
ATOM 2057 C C . LYS A 1 272 ? -24.018 17.536 -10.068 1.00 20.74 264 LYS A C 1
ATOM 2058 O O . LYS A 1 272 ? -23.869 17.317 -8.862 1.00 20.69 264 LYS A O 1
ATOM 2064 N N . GLY A 1 273 ? -23.022 17.401 -10.931 1.00 17.28 265 GLY A N 1
ATOM 2065 C CA . GLY A 1 273 ? -21.676 17.060 -10.510 1.00 17.15 265 GLY A CA 1
ATOM 2066 C C . GLY A 1 273 ? -20.710 18.196 -10.762 1.00 18.63 265 GLY A C 1
ATOM 2067 O O . GLY A 1 273 ? -20.603 19.120 -9.949 1.00 19.09 265 GLY A O 1
ATOM 2068 N N . VAL A 1 274 ? -20.009 18.149 -11.896 1.00 17.45 266 VAL A N 1
ATOM 2069 C CA . VAL A 1 274 ? -19.060 19.206 -12.232 1.00 15.84 266 VAL A CA 1
ATOM 2070 C C . VAL A 1 274 ? -19.767 20.533 -12.496 1.00 15.85 266 VAL A C 1
ATOM 2071 O O . VAL A 1 274 ? -19.228 21.599 -12.172 1.00 16.49 266 VAL A O 1
ATOM 2075 N N . GLY A 1 275 ? -20.976 20.499 -13.059 1.00 16.91 267 GLY A N 1
ATOM 2076 C CA . GLY A 1 275 ? -21.685 21.707 -13.439 1.00 17.44 267 GLY A CA 1
ATOM 2077 C C . GLY A 1 275 ? -21.803 22.766 -12.353 1.00 16.62 267 GLY A C 1
ATOM 2078 O O . GLY A 1 275 ? -21.397 23.919 -12.540 1.00 18.77 267 GLY A O 1
ATOM 2079 N N . PRO A 1 276 ? -22.381 22.405 -11.202 1.00 16.54 268 PRO A N 1
ATOM 2080 C CA . PRO A 1 276 ? -22.474 23.379 -10.099 1.00 16.75 268 PRO A CA 1
ATOM 2081 C C . PRO A 1 276 ? -21.123 23.851 -9.608 1.00 17.48 268 PRO A C 1
ATOM 2082 O O . PRO A 1 276 ? -21.010 24.985 -9.122 1.00 17.80 268 PRO A O 1
ATOM 2086 N N . MET A 1 277 ? -20.087 23.022 -9.731 1.00 15.45 269 MET A N 1
ATOM 2087 C CA . MET A 1 277 ? -18.751 23.432 -9.307 1.00 14.92 269 MET A CA 1
ATOM 2088 C C . MET A 1 277 ? -18.148 24.451 -10.258 1.00 14.22 269 MET A C 1
ATOM 2089 O O . MET A 1 277 ? -17.384 25.323 -9.823 1.00 15.03 269 MET A O 1
ATOM 2094 N N . THR A 1 278 ? -18.457 24.355 -11.552 1.00 15.42 270 THR A N 1
ATOM 2095 C CA . THR A 1 278 ? -18.020 25.384 -12.485 1.00 14.95 270 THR A CA 1
ATOM 2096 C C . THR A 1 278 ? -18.623 26.725 -12.105 1.00 14.35 270 THR A C 1
ATOM 2097 O O . THR A 1 278 ? -17.924 27.746 -12.057 1.00 15.90 270 THR A O 1
ATOM 2101 N N . ILE A 1 279 ? -19.916 26.726 -11.799 1.00 15.48 271 ILE A N 1
ATOM 2102 C CA . ILE A 1 279 ? -20.604 27.970 -11.473 1.00 17.45 271 ILE A CA 1
ATOM 2103 C C . ILE A 1 279 ? -20.031 28.585 -10.203 1.00 17.12 271 ILE A C 1
ATOM 2104 O O . ILE A 1 279 ? -19.748 29.790 -10.152 1.00 16.88 271 ILE A O 1
ATOM 2109 N N . VAL A 1 280 ? -19.861 27.779 -9.149 1.00 16.22 272 VAL A N 1
ATOM 2110 C CA . VAL A 1 280 ? -19.375 28.345 -7.893 1.00 16.62 272 VAL A CA 1
ATOM 2111 C C . VAL A 1 280 ? -17.944 28.843 -8.052 1.00 15.76 272 VAL A C 1
ATOM 2112 O O . VAL A 1 280 ? -17.546 29.818 -7.402 1.00 16.45 272 VAL A O 1
ATOM 2116 N N . SER A 1 281 ? -17.161 28.222 -8.937 1.00 15.56 273 SER A N 1
ATOM 2117 C CA . SER A 1 281 ? -15.797 28.683 -9.174 1.00 16.21 273 SER A CA 1
ATOM 2118 C C . SER A 1 281 ? -15.789 30.075 -9.791 1.00 14.16 273 SER A C 1
ATOM 2119 O O . SER A 1 281 ? -14.938 30.903 -9.446 1.00 14.82 273 SER A O 1
ATOM 2122 N N . LEU A 1 282 ? -16.741 30.352 -10.684 1.00 13.91 274 LEU A N 1
ATOM 2123 C CA A LEU A 1 282 ? -16.891 31.702 -11.216 0.45 16.09 274 LEU A CA 1
ATOM 2124 C CA B LEU A 1 282 ? -16.864 31.708 -11.209 0.55 15.96 274 LEU A CA 1
ATOM 2125 C C . LEU A 1 282 ? -17.157 32.697 -10.094 1.00 15.11 274 LEU A C 1
ATOM 2126 O O . LEU A 1 282 ? -16.564 33.783 -10.052 1.00 15.86 274 LEU A O 1
ATOM 2135 N N . LEU A 1 283 ? -18.073 32.350 -9.185 1.00 15.72 275 LEU A N 1
ATOM 2136 C CA . LEU A 1 283 ? -18.361 33.227 -8.052 1.00 15.90 275 LEU A CA 1
ATOM 2137 C C . LEU A 1 283 ? -17.118 33.449 -7.205 1.00 15.25 275 LEU A C 1
ATOM 2138 O O . LEU A 1 283 ? -16.823 34.584 -6.808 1.00 15.58 275 LEU A O 1
ATOM 2143 N N . GLU A 1 284 ? -16.365 32.383 -6.926 1.00 14.60 276 GLU A N 1
ATOM 2144 C CA . GLU A 1 284 ? -15.166 32.526 -6.111 1.00 15.01 276 GLU A CA 1
ATOM 2145 C C . GLU A 1 284 ? -14.140 33.414 -6.801 1.00 14.55 276 GLU A C 1
ATOM 2146 O O . GLU A 1 284 ? -13.504 34.253 -6.155 1.00 15.56 276 GLU A O 1
ATOM 2152 N N . ASN A 1 285 ? -13.975 33.247 -8.114 1.00 14.92 277 ASN A N 1
ATOM 2153 C CA . ASN A 1 285 ? -13.046 34.097 -8.852 1.00 13.40 277 ASN A CA 1
ATOM 2154 C C . ASN A 1 285 ? -13.459 35.559 -8.799 1.00 14.72 277 ASN A C 1
ATOM 2155 O O . ASN A 1 285 ? -12.603 36.444 -8.706 1.00 14.29 277 ASN A O 1
ATOM 2160 N N . THR A 1 286 ? -14.764 35.841 -8.855 1.00 13.97 278 THR A N 1
ATOM 2161 C CA . THR A 1 286 ? -15.208 37.227 -8.782 1.00 14.05 278 THR A CA 1
ATOM 2162 C C . THR A 1 286 ? -14.913 37.826 -7.413 1.00 16.36 278 THR A C 1
ATOM 2163 O O . THR A 1 286 ? -14.487 38.983 -7.319 1.00 15.51 278 THR A O 1
ATOM 2167 N N . LEU A 1 287 ? -15.112 37.053 -6.336 1.00 15.02 279 LEU A N 1
ATOM 2168 C CA . LEU A 1 287 ? -14.756 37.533 -5.008 1.00 16.21 279 LEU A CA 1
ATOM 2169 C C . LEU A 1 287 ? -13.253 37.755 -4.887 1.00 16.23 279 LEU A C 1
ATOM 2170 O O . LEU A 1 287 ? -12.813 38.773 -4.336 1.00 16.83 279 LEU A O 1
ATOM 2175 N N . ILE A 1 288 ? -12.452 36.825 -5.417 1.00 17.31 280 ILE A N 1
ATOM 2176 C CA . ILE A 1 288 ? -10.997 36.991 -5.410 1.00 18.07 280 ILE A CA 1
ATOM 2177 C C . ILE A 1 288 ? -10.606 38.265 -6.149 1.00 16.63 280 ILE A C 1
ATOM 2178 O O . ILE A 1 288 ? -9.782 39.053 -5.672 1.00 19.08 280 ILE A O 1
ATOM 2183 N N . ALA A 1 289 ? -11.211 38.490 -7.316 1.00 16.00 281 ALA A N 1
ATOM 2184 C CA . ALA A 1 289 ? -10.930 39.701 -8.081 1.00 15.80 281 ALA A CA 1
ATOM 2185 C C . ALA A 1 289 ? -11.249 40.946 -7.270 1.00 17.49 281 ALA A C 1
ATOM 2186 O O . ALA A 1 289 ? -10.454 41.899 -7.232 1.00 20.65 281 ALA A O 1
ATOM 2188 N N . PHE A 1 290 ? -12.404 40.953 -6.595 1.00 16.20 282 PHE A N 1
ATOM 2189 C CA . PHE A 1 290 ? -12.759 42.074 -5.730 1.00 18.49 282 PHE A CA 1
ATOM 2190 C C . PHE A 1 290 ? -11.735 42.262 -4.615 1.00 17.15 282 PHE A C 1
ATOM 2191 O O . PHE A 1 290 ? -11.284 43.382 -4.353 1.00 19.52 282 PHE A O 1
ATOM 2199 N N . GLU A 1 291 ? -11.370 41.175 -3.931 1.00 20.10 283 GLU A N 1
ATOM 2200 C CA . GLU A 1 291 ? -10.468 41.300 -2.790 1.00 21.82 283 GLU A CA 1
ATOM 2201 C C . GLU A 1 291 ? -9.093 41.804 -3.219 1.00 22.26 283 GLU A C 1
ATOM 2202 O O . GLU A 1 291 ? -8.512 42.670 -2.554 1.00 25.02 283 GLU A O 1
ATOM 2208 N N . LYS A 1 292 ? -8.568 41.289 -4.333 1.00 22.80 284 LYS A N 1
ATOM 2209 C CA . LYS A 1 292 ? -7.267 41.745 -4.822 1.00 24.92 284 LYS A CA 1
ATOM 2210 C C . LYS A 1 292 ? -7.324 43.203 -5.253 1.00 25.63 284 LYS A C 1
ATOM 2211 O O . LYS A 1 292 ? -6.374 43.964 -5.030 1.00 28.42 284 LYS A O 1
ATOM 2217 N N . GLN A 1 293 ? -8.443 43.614 -5.851 1.00 23.80 285 GLN A N 1
ATOM 2218 C CA . GLN A 1 293 ? -8.628 45.011 -6.227 1.00 25.57 285 GLN A CA 1
ATOM 2219 C C . GLN A 1 293 ? -8.618 45.930 -5.007 1.00 28.40 285 GLN A C 1
ATOM 2220 O O . GLN A 1 293 ? -8.044 47.026 -5.055 1.00 31.29 285 GLN A O 1
ATOM 2226 N N . GLN A 1 294 ? -9.239 45.504 -3.898 1.00 27.71 286 GLN A N 1
ATOM 2227 C CA . GLN A 1 294 ? -9.275 46.352 -2.708 1.00 30.31 286 GLN A CA 1
ATOM 2228 C C . GLN A 1 294 ? -7.894 46.479 -2.080 1.00 35.30 286 GLN A C 1
ATOM 2229 O O . GLN A 1 294 ? -7.539 47.544 -1.560 1.00 36.79 286 GLN A O 1
ATOM 2235 N N . ARG A 1 295 ? -7.111 45.399 -2.098 1.00 37.01 287 ARG A N 1
ATOM 2236 C CA . ARG A 1 295 ? -5.776 45.434 -1.516 1.00 43.78 287 ARG A CA 1
ATOM 2237 C C . ARG A 1 295 ? -4.798 46.237 -2.365 1.00 52.76 287 ARG A C 1
ATOM 2238 O O . ARG A 1 295 ? -3.771 46.687 -1.846 1.00 52.74 287 ARG A O 1
ATOM 2240 N N . LYS A 1 296 ? -5.096 46.430 -3.647 1.00 56.49 288 LYS A N 1
ATOM 2241 C CA . LYS A 1 296 ? -4.213 47.162 -4.550 1.00 56.09 288 LYS A CA 1
ATOM 2242 C C . LYS A 1 296 ? -4.553 48.651 -4.588 1.00 55.17 288 LYS A C 1
ATOM 2243 O O . LYS A 1 296 ? -5.676 49.056 -4.281 1.00 54.10 288 LYS A O 1
#